Protein AF-A0A3E2GZG4-F1 (afdb_monomer_lite)

Radius of gyration: 23.5 Å; chains: 1; bounding box: 48×60×66 Å

Secondary structure (DSSP, 8-state):
-PPPPSSHHHHHHHHHHHT-TT--TT-TT--PPPGGG--HHHHHHTTEEEEEPPS-------S-----------------PPPS------------------PPPP---PPP-----PPPP------SEEEEETTTTEEEEEEEEESS-GGGSHHHHHHHHHHHHHHHHHT--------TTSSEEEEEETTEEEEEEEE--HHHHHHHHHS--TT----EEEEEEEEEETT-HHHHHHHHHHHHHHHHHHHHHHHHHHT-

Organism: Scytalidium lignicola (NCBI:txid5539)

Structure (mmCIF, N/CA/C/O backbone):
data_AF-A0A3E2GZG4-F1
#
_entry.id   AF-A0A3E2GZG4-F1
#
loop_
_atom_site.group_PDB
_atom_site.id
_atom_site.type_symbol
_atom_site.label_atom_id
_atom_site.label_alt_id
_atom_site.label_comp_id
_atom_site.label_asym_id
_atom_site.label_entity_id
_atom_site.label_seq_id
_atom_site.pdbx_PDB_ins_code
_atom_site.Cartn_x
_atom_site.Cartn_y
_atom_site.Cartn_z
_atom_site.occupancy
_atom_site.B_iso_or_equiv
_atom_site.auth_seq_id
_atom_site.auth_comp_id
_atom_site.auth_asym_id
_atom_site.auth_atom_id
_atom_site.pdbx_PDB_model_num
ATOM 1 N N . MET A 1 1 ? 8.374 -6.001 18.952 1.00 54.62 1 MET A N 1
ATOM 2 C CA . MET A 1 1 ? 7.921 -5.441 17.661 1.00 54.62 1 MET A CA 1
ATOM 3 C C . MET A 1 1 ? 6.460 -5.795 17.490 1.00 54.62 1 MET A C 1
ATOM 5 O O . MET A 1 1 ? 6.102 -6.922 17.815 1.00 54.62 1 MET A O 1
ATOM 9 N N . ASN A 1 2 ? 5.633 -4.853 17.039 1.00 74.25 2 ASN A N 1
ATOM 10 C CA . ASN A 1 2 ? 4.243 -5.143 16.701 1.00 74.25 2 ASN A CA 1
ATOM 11 C C . ASN A 1 2 ? 4.221 -5.749 15.299 1.00 74.25 2 ASN A C 1
ATOM 13 O O . ASN A 1 2 ? 4.737 -5.143 14.364 1.00 74.25 2 ASN A O 1
ATOM 17 N N . ILE A 1 3 ? 3.697 -6.964 15.184 1.00 85.38 3 ILE A N 1
ATOM 18 C CA . ILE A 1 3 ? 3.494 -7.625 13.896 1.00 85.38 3 ILE A CA 1
ATOM 19 C C . ILE A 1 3 ? 2.261 -6.979 13.260 1.00 85.38 3 ILE A C 1
ATOM 21 O O . ILE A 1 3 ? 1.246 -6.809 13.943 1.00 85.38 3 ILE A O 1
ATOM 25 N N . LEU A 1 4 ? 2.358 -6.582 11.991 1.00 90.75 4 LEU A N 1
ATOM 26 C CA . LEU A 1 4 ? 1.219 -6.002 11.281 1.00 90.75 4 LEU A CA 1
ATOM 27 C C . LEU A 1 4 ? 0.157 -7.082 11.014 1.00 90.75 4 LEU A C 1
ATOM 29 O O . LEU A 1 4 ? 0.526 -8.221 10.723 1.00 90.75 4 LEU A O 1
ATOM 33 N N . PRO A 1 5 ? -1.144 -6.758 11.105 1.00 92.31 5 PRO A N 1
ATOM 34 C CA . PRO A 1 5 ? -2.208 -7.719 10.856 1.00 92.31 5 PRO A CA 1
ATOM 35 C C . PRO A 1 5 ? -2.182 -8.266 9.426 1.00 92.31 5 PRO A C 1
ATOM 37 O O . PRO A 1 5 ? -2.216 -7.509 8.453 1.00 92.31 5 PRO A O 1
ATOM 40 N N . GLU A 1 6 ? -2.176 -9.592 9.297 1.00 91.31 6 GLU A N 1
ATOM 41 C CA . GLU A 1 6 ? -2.373 -10.270 8.009 1.00 91.31 6 GLU A CA 1
ATOM 42 C C . GLU A 1 6 ? -3.847 -10.679 7.836 1.00 91.31 6 GLU A C 1
ATOM 44 O O . GLU A 1 6 ? -4.342 -10.775 6.714 1.00 91.31 6 GLU A O 1
ATOM 49 N N . THR A 1 7 ? -4.580 -10.857 8.944 1.00 91.56 7 THR A N 1
ATOM 50 C CA . THR A 1 7 ? -6.002 -11.217 8.952 1.00 91.56 7 THR A CA 1
ATOM 51 C C . THR A 1 7 ? -6.862 -10.240 9.757 1.00 91.56 7 THR A C 1
ATOM 53 O O . THR A 1 7 ? -6.396 -9.531 10.654 1.00 91.56 7 THR A O 1
ATOM 56 N N . LYS A 1 8 ? -8.177 -10.261 9.499 1.00 91.38 8 LYS A N 1
ATOM 57 C CA . LYS A 1 8 ? -9.175 -9.536 10.303 1.00 91.38 8 LYS A CA 1
ATOM 58 C C . LYS A 1 8 ? -9.087 -9.883 11.794 1.00 91.38 8 LYS A C 1
ATOM 60 O O . LYS A 1 8 ? -9.289 -9.009 12.632 1.00 91.38 8 LYS A O 1
ATOM 65 N N . GLN A 1 9 ? -8.784 -11.135 12.130 1.00 92.56 9 GLN A N 1
ATOM 66 C CA . GLN A 1 9 ? -8.721 -11.591 13.517 1.00 92.56 9 GLN A CA 1
ATOM 67 C C . GLN A 1 9 ? -7.457 -11.096 14.229 1.00 92.56 9 GLN A C 1
ATOM 69 O O . GLN A 1 9 ? -7.525 -10.718 15.403 1.00 92.56 9 GLN A O 1
ATOM 74 N N . ASP A 1 10 ? -6.337 -10.996 13.510 1.00 93.50 10 ASP A N 1
ATOM 75 C CA . ASP A 1 10 ? -5.124 -10.347 14.017 1.00 93.50 10 ASP A CA 1
ATOM 76 C C . ASP A 1 10 ? -5.390 -8.868 14.301 1.00 93.50 10 ASP A C 1
ATOM 78 O O . ASP A 1 10 ? -5.046 -8.363 15.370 1.00 93.50 10 ASP A O 1
ATOM 82 N N . TRP A 1 11 ? -6.068 -8.186 13.371 1.00 94.12 11 TRP A N 1
ATOM 83 C CA . TRP A 1 11 ? -6.413 -6.774 13.510 1.00 94.12 11 TRP A CA 1
ATOM 84 C C . TRP A 1 11 ? -7.349 -6.535 14.699 1.00 94.12 11 TRP A C 1
ATOM 86 O O . TRP A 1 11 ? -7.071 -5.673 15.531 1.00 94.12 11 TRP A O 1
ATOM 96 N N . GLN A 1 12 ? -8.414 -7.333 14.836 1.00 92.44 12 GLN A N 1
ATOM 97 C CA . GLN A 1 12 ? -9.340 -7.244 15.972 1.00 92.44 12 GLN A CA 1
ATOM 98 C C . GLN A 1 12 ? -8.603 -7.429 17.302 1.00 92.44 12 GLN A C 1
ATOM 100 O O . GLN A 1 12 ? -8.783 -6.644 18.234 1.00 92.44 12 GLN A O 1
ATOM 105 N N . SER A 1 13 ? -7.727 -8.434 17.371 1.00 93.44 13 SER A N 1
ATOM 106 C CA . SER A 1 13 ? -6.918 -8.709 18.560 1.00 93.44 13 SER A CA 1
ATOM 107 C C . SER A 1 13 ? -5.984 -7.538 18.891 1.00 93.44 13 SER A C 1
ATOM 109 O O . SER A 1 13 ? -5.855 -7.151 20.055 1.00 93.44 13 SER A O 1
ATOM 111 N N . ALA A 1 14 ? -5.366 -6.936 17.872 1.00 93.69 14 ALA A N 1
ATOM 112 C CA . ALA A 1 14 ? -4.488 -5.781 18.021 1.00 93.69 14 ALA A CA 1
ATOM 113 C C . ALA A 1 14 ? -5.243 -4.529 18.501 1.00 93.69 14 ALA A C 1
ATOM 115 O O . ALA A 1 14 ? -4.775 -3.856 19.418 1.00 93.69 14 ALA A O 1
ATOM 116 N N . VAL A 1 15 ? -6.429 -4.255 17.952 1.00 92.44 15 VAL A N 1
ATOM 117 C CA . VAL A 1 15 ? -7.286 -3.118 18.333 1.00 92.44 15 VAL A CA 1
ATOM 118 C C . VAL A 1 15 ? -7.786 -3.233 19.771 1.00 92.44 15 VAL A C 1
ATOM 120 O O . VAL A 1 15 ? -7.732 -2.255 20.520 1.00 92.44 15 VAL A O 1
ATOM 123 N N . VAL A 1 16 ? -8.225 -4.426 20.188 1.00 93.19 16 VAL A N 1
ATOM 124 C CA . VAL A 1 16 ? -8.638 -4.686 21.578 1.00 93.19 16 VAL A CA 1
ATOM 125 C C . VAL A 1 16 ? -7.460 -4.491 22.528 1.00 93.19 16 VAL A C 1
ATOM 127 O O . VAL A 1 16 ? -7.588 -3.805 23.541 1.00 93.19 16 VAL A O 1
ATOM 130 N N . LYS A 1 17 ? -6.287 -5.032 22.181 1.00 94.50 17 LYS A N 1
ATOM 131 C CA . LYS A 1 17 ? -5.066 -4.874 22.980 1.00 94.50 17 LYS A CA 1
ATOM 132 C C . LYS A 1 17 ? -4.634 -3.409 23.100 1.00 94.50 17 LYS A C 1
ATOM 134 O O . LYS A 1 17 ? -4.212 -2.995 24.178 1.00 94.50 17 LYS A O 1
ATOM 139 N N . ALA A 1 18 ? -4.760 -2.640 22.021 1.00 92.38 18 ALA A N 1
ATOM 140 C CA . ALA A 1 18 ? -4.467 -1.209 21.982 1.00 92.38 18 ALA A CA 1
ATOM 141 C C . ALA A 1 18 ? -5.555 -0.342 22.644 1.00 92.38 18 ALA A C 1
ATOM 143 O O . ALA A 1 18 ? -5.327 0.842 22.867 1.00 92.38 18 ALA A O 1
ATOM 144 N N . LYS A 1 19 ? -6.714 -0.919 22.998 1.00 93.19 19 LYS A N 1
ATOM 145 C CA . LYS A 1 19 ? -7.869 -0.229 23.600 1.00 93.19 19 LYS A CA 1
ATOM 146 C C . LYS A 1 19 ? -8.451 0.890 22.724 1.00 93.19 19 LYS A C 1
ATOM 148 O O . LYS A 1 19 ? -9.009 1.851 23.242 1.00 93.19 19 LYS A O 1
ATOM 153 N N . ILE A 1 20 ? -8.378 0.735 21.401 1.00 90.94 20 ILE A N 1
ATOM 154 C CA . ILE A 1 20 ? -8.847 1.731 20.417 1.00 90.94 20 ILE A CA 1
ATOM 155 C C . ILE A 1 20 ? -10.107 1.292 19.660 1.00 90.94 20 ILE A C 1
ATOM 157 O O . ILE A 1 20 ? -10.441 1.858 18.629 1.00 90.94 20 ILE A O 1
ATOM 161 N N . SER A 1 21 ? -10.832 0.280 20.146 1.00 88.31 21 SER A N 1
ATOM 162 C CA . SER A 1 21 ? -12.018 -0.273 19.466 1.00 88.31 21 SER A CA 1
ATOM 163 C C . SER A 1 21 ? -13.170 0.717 19.274 1.00 88.31 21 SER A C 1
ATOM 165 O O . SER A 1 21 ? -14.064 0.459 18.479 1.00 88.31 21 SER A O 1
ATOM 167 N N . HIS A 1 22 ? -13.166 1.811 20.033 1.00 86.00 22 HIS A N 1
ATOM 168 C CA . HIS A 1 22 ? -14.152 2.887 19.969 1.00 86.00 22 HIS A CA 1
ATOM 169 C C . HIS A 1 22 ? -13.726 4.033 19.037 1.00 86.00 22 HIS A C 1
ATOM 171 O O . HIS A 1 22 ? -14.501 4.961 18.837 1.00 86.00 22 HIS A O 1
ATOM 177 N N . LEU A 1 23 ? -12.505 3.982 18.492 1.00 88.81 23 LEU A N 1
ATOM 178 C CA . LEU A 1 23 ? -11.918 5.031 17.662 1.00 88.81 23 LEU A CA 1
ATOM 179 C C . LEU A 1 23 ? -12.015 4.670 16.174 1.00 88.81 23 LEU A C 1
ATOM 181 O O . LEU A 1 23 ? -12.069 3.499 15.788 1.00 88.81 23 LEU A O 1
ATOM 185 N N . ASN A 1 24 ? -11.995 5.697 15.331 1.00 87.94 24 ASN A N 1
ATOM 186 C CA . ASN A 1 24 ? -11.917 5.602 13.875 1.00 87.94 24 ASN A CA 1
ATOM 187 C C . ASN A 1 24 ? -10.928 6.637 13.316 1.00 87.94 24 ASN A C 1
ATOM 189 O O . ASN A 1 24 ? -10.344 7.425 14.061 1.00 87.94 24 ASN A O 1
ATOM 193 N N . ILE A 1 25 ? -10.753 6.636 11.995 1.00 85.62 25 ILE A N 1
ATOM 194 C CA . ILE A 1 25 ? -9.802 7.516 11.305 1.00 85.62 25 ILE A CA 1
ATOM 195 C C . ILE A 1 25 ? -10.109 9.022 11.458 1.00 85.62 25 ILE A C 1
ATOM 197 O O . ILE A 1 25 ? -9.193 9.830 11.370 1.00 85.62 25 ILE A O 1
ATOM 201 N N . HIS A 1 26 ? -11.353 9.412 11.763 1.00 83.81 26 HIS A N 1
ATOM 202 C CA . HIS A 1 26 ? -11.753 10.816 11.962 1.00 83.81 26 HIS A CA 1
ATOM 203 C C . HIS A 1 26 ? -11.931 11.206 13.425 1.00 83.81 26 HIS A C 1
ATOM 205 O O . HIS A 1 26 ? -12.471 12.273 13.718 1.00 83.81 26 HIS A O 1
ATOM 211 N N . THR A 1 27 ? -11.545 10.350 14.369 1.00 81.50 27 THR A N 1
ATOM 212 C CA . THR A 1 27 ? -11.708 10.701 15.776 1.00 81.50 27 THR A CA 1
ATOM 213 C C . THR A 1 27 ? -10.829 11.910 16.084 1.00 81.50 27 THR A C 1
ATOM 215 O O . THR A 1 27 ? -9.610 11.819 16.012 1.00 81.50 27 THR A O 1
ATOM 218 N N . TYR A 1 28 ? -11.458 13.044 16.399 1.00 57.94 28 TYR A N 1
ATOM 219 C CA . TYR A 1 28 ? -10.832 14.371 16.422 1.00 57.94 28 TYR A CA 1
ATOM 220 C C . TYR A 1 28 ? -9.609 14.483 17.356 1.00 57.94 28 TYR A C 1
ATOM 222 O O . TYR A 1 28 ? -8.671 15.231 17.093 1.00 57.94 28 TYR A O 1
ATOM 230 N N . GLU A 1 29 ? -9.571 13.682 18.420 1.00 61.38 29 GLU A N 1
ATOM 231 C CA . GLU A 1 29 ? -8.439 13.615 19.353 1.00 61.38 29 GLU A CA 1
ATOM 232 C C . GLU A 1 29 ? -7.177 12.974 18.736 1.00 61.38 29 GLU A C 1
ATOM 234 O O . GLU A 1 29 ? -6.062 13.168 19.224 1.00 61.38 29 GLU A O 1
ATOM 239 N N . LEU A 1 30 ? -7.326 12.227 17.639 1.00 64.19 30 LEU A N 1
ATOM 240 C CA . LEU A 1 30 ? -6.248 11.560 16.918 1.00 64.19 30 LEU A CA 1
ATOM 241 C C . LEU A 1 30 ? -5.798 12.417 15.734 1.00 64.19 30 LEU A C 1
ATOM 243 O O . LEU A 1 30 ? -6.176 12.186 14.588 1.00 64.19 30 LEU A O 1
ATOM 247 N N . LYS A 1 31 ? -4.899 13.371 15.985 1.00 72.94 31 LYS A N 1
ATOM 248 C CA . LYS A 1 31 ? -4.138 13.987 14.892 1.00 72.94 31 LYS A CA 1
ATOM 249 C C . LYS A 1 31 ? -3.237 12.921 14.266 1.00 72.94 31 LYS A C 1
ATOM 251 O O . LYS A 1 31 ? -2.246 12.512 14.878 1.00 72.94 31 LYS A O 1
ATOM 256 N N . LEU A 1 32 ? -3.589 12.445 13.072 1.00 78.75 32 LEU A N 1
ATOM 257 C CA . LEU A 1 32 ? -2.779 11.462 12.358 1.00 78.75 32 LEU A CA 1
ATOM 258 C C . LEU A 1 32 ? -1.392 12.038 12.078 1.00 78.75 32 LEU A C 1
ATOM 260 O O . LEU A 1 32 ? -1.233 13.160 11.591 1.00 78.75 32 LEU A O 1
ATOM 264 N N . ASN A 1 33 ? -0.366 11.270 12.440 1.00 83.00 33 ASN A N 1
ATOM 265 C CA . ASN A 1 33 ? 1.003 11.651 12.142 1.00 83.00 33 ASN A CA 1
ATOM 266 C C . ASN A 1 33 ? 1.276 11.475 10.646 1.00 83.00 33 ASN A C 1
ATOM 268 O O . ASN A 1 33 ? 0.646 10.664 9.970 1.00 83.00 33 ASN A O 1
ATOM 272 N N . SER A 1 34 ? 2.293 12.176 10.143 1.00 84.12 34 SER A N 1
ATOM 273 C CA . SER A 1 34 ? 2.838 11.900 8.811 1.00 84.12 34 SER A CA 1
ATOM 274 C C . SER A 1 34 ? 3.175 10.415 8.662 1.00 84.12 34 SER A C 1
ATOM 276 O O . SER A 1 34 ? 3.654 9.815 9.624 1.00 84.12 34 SER A O 1
ATOM 278 N N . ALA A 1 35 ? 3.054 9.858 7.455 1.00 83.62 35 ALA A N 1
ATOM 279 C CA . ALA A 1 35 ? 3.291 8.436 7.181 1.00 83.62 35 ALA A CA 1
ATOM 280 C C . ALA A 1 35 ? 4.599 7.879 7.791 1.00 83.62 35 ALA A C 1
ATOM 282 O O . ALA A 1 35 ? 4.609 6.789 8.353 1.00 83.62 35 ALA A O 1
ATOM 283 N N . SER A 1 36 ? 5.698 8.645 7.764 1.00 84.81 36 SER A N 1
ATOM 284 C CA . SER A 1 36 ? 7.003 8.247 8.330 1.00 84.81 36 SER A CA 1
ATOM 285 C C . SER A 1 36 ? 7.079 8.240 9.866 1.00 84.81 36 SER A C 1
ATOM 287 O O . SER A 1 36 ? 8.066 7.779 10.436 1.00 84.81 36 SER A O 1
ATOM 289 N N . LYS A 1 37 ? 6.057 8.769 10.545 1.00 88.12 37 LYS A N 1
ATOM 290 C CA . LYS A 1 37 ? 5.931 8.888 12.008 1.00 88.12 37 LYS A CA 1
ATOM 291 C C . LYS A 1 37 ? 4.650 8.232 12.537 1.00 88.12 37 LYS A C 1
ATOM 293 O O . LYS A 1 37 ? 4.269 8.471 13.683 1.00 88.12 37 LYS A O 1
ATOM 298 N N . LEU A 1 38 ? 3.969 7.450 11.703 1.00 89.19 38 LEU A N 1
ATOM 299 C CA . LEU A 1 38 ? 2.716 6.796 12.053 1.00 89.19 38 LEU A CA 1
ATOM 300 C C . LEU A 1 38 ? 2.928 5.839 13.234 1.00 89.19 38 LEU A C 1
ATOM 302 O O . LEU A 1 38 ? 3.835 5.004 13.206 1.00 89.19 38 LEU A O 1
ATOM 306 N N . THR A 1 39 ? 2.102 5.951 14.276 1.00 92.81 39 THR A N 1
ATOM 307 C CA . THR A 1 39 ? 2.130 4.979 15.379 1.00 92.81 39 THR A CA 1
ATOM 308 C C . THR A 1 39 ? 1.398 3.698 14.992 1.00 92.81 39 THR A C 1
ATOM 310 O O . THR A 1 39 ? 0.646 3.661 14.018 1.00 92.81 39 THR A O 1
ATOM 313 N N . PHE A 1 40 ? 1.602 2.619 15.750 1.00 93.50 40 PHE A N 1
ATOM 314 C CA . PHE A 1 40 ? 0.909 1.360 15.475 1.00 93.50 40 PHE A CA 1
ATOM 315 C C . PHE A 1 40 ? -0.606 1.489 15.683 1.00 93.50 40 PHE A C 1
ATOM 317 O O . PHE A 1 40 ? -1.383 0.953 14.904 1.00 93.50 40 PHE A O 1
ATOM 324 N N . GLU A 1 41 ? -1.031 2.254 16.684 1.00 92.75 41 GLU A N 1
ATOM 325 C CA . GLU A 1 41 ? -2.434 2.559 16.954 1.00 92.75 41 GLU A CA 1
ATOM 326 C C . GLU A 1 41 ? -3.059 3.327 15.787 1.00 92.75 41 GLU A C 1
ATOM 328 O O . GLU A 1 41 ? -4.111 2.932 15.297 1.00 92.75 41 GLU A O 1
ATOM 333 N N . GLN A 1 42 ? -2.377 4.361 15.279 1.00 91.88 42 GLN A N 1
ATOM 334 C CA . GLN A 1 42 ? -2.825 5.107 14.100 1.00 91.88 42 GLN A CA 1
ATOM 335 C C . GLN A 1 42 ? -2.883 4.213 12.856 1.00 91.88 42 GLN A C 1
ATOM 337 O O . GLN A 1 42 ? -3.845 4.270 12.099 1.00 91.88 42 GLN A O 1
ATOM 342 N N . TYR A 1 43 ? -1.901 3.327 12.677 1.00 93.44 43 TYR A N 1
ATOM 343 C CA . TYR A 1 43 ? -1.914 2.339 11.600 1.00 93.44 43 TYR A CA 1
ATOM 344 C C . TYR A 1 43 ? -3.120 1.394 11.673 1.00 93.44 43 TYR A C 1
ATOM 346 O O . TYR A 1 43 ? -3.735 1.108 10.649 1.00 93.44 43 TYR A O 1
ATOM 354 N N . LEU A 1 44 ? -3.504 0.928 12.865 1.00 93.38 44 LEU A N 1
ATOM 355 C CA . LEU A 1 44 ? -4.682 0.071 13.016 1.00 93.38 44 LEU A CA 1
ATOM 356 C C . LEU A 1 44 ? -5.969 0.785 12.575 1.00 93.38 44 LEU A C 1
ATOM 358 O O . LEU A 1 44 ? -6.855 0.135 12.017 1.00 93.38 44 LEU A O 1
ATOM 362 N N . LEU A 1 45 ? -6.059 2.106 12.746 1.00 92.56 45 LEU A N 1
ATOM 363 C CA . LEU A 1 45 ? -7.191 2.900 12.257 1.00 92.56 45 LEU A CA 1
ATOM 364 C C . LEU A 1 45 ? -7.228 2.999 10.728 1.00 92.56 45 LEU A C 1
ATOM 366 O O . LEU A 1 45 ? -8.299 3.203 10.171 1.00 92.56 45 LEU A O 1
ATOM 370 N N . LEU A 1 46 ? -6.122 2.757 10.024 1.00 92.44 46 LEU A N 1
ATOM 371 C CA . LEU A 1 46 ? -6.134 2.660 8.560 1.00 92.44 46 LEU A CA 1
ATOM 372 C C . LEU A 1 46 ? -6.826 1.382 8.055 1.00 92.44 46 LEU A C 1
ATOM 374 O O . LEU A 1 46 ? -7.105 1.275 6.863 1.00 92.44 46 LEU A O 1
ATOM 378 N N . ARG A 1 47 ? -7.103 0.406 8.938 1.00 93.06 47 ARG A N 1
ATOM 379 C CA . ARG A 1 47 ? -7.726 -0.893 8.610 1.00 93.06 47 ARG A CA 1
ATOM 380 C C . ARG A 1 47 ? -7.062 -1.566 7.406 1.00 93.06 47 ARG A C 1
ATOM 382 O O . ARG A 1 47 ? -7.716 -1.985 6.452 1.00 93.06 47 ARG A O 1
ATOM 389 N N . ASN A 1 48 ? -5.738 -1.659 7.459 1.00 91.69 48 ASN A N 1
ATOM 390 C CA . ASN A 1 48 ? -4.951 -2.342 6.446 1.00 91.69 48 ASN A CA 1
ATOM 391 C C . ASN A 1 48 ? -4.639 -3.787 6.865 1.00 91.69 48 ASN A C 1
ATOM 393 O O . ASN A 1 48 ? -4.241 -4.033 8.003 1.00 91.69 48 ASN A O 1
ATOM 397 N N . LEU A 1 49 ? -4.791 -4.720 5.926 1.00 92.06 49 LEU A N 1
ATOM 398 C CA . LEU A 1 49 ? -4.262 -6.078 6.003 1.00 92.06 49 LEU A CA 1
ATOM 399 C C . LEU A 1 49 ? -3.095 -6.197 5.028 1.00 92.06 49 LEU A C 1
ATOM 401 O O . LEU A 1 49 ? -3.171 -5.692 3.905 1.00 92.06 49 LEU A O 1
ATOM 405 N N . ARG A 1 50 ? -2.010 -6.860 5.428 1.00 85.75 50 ARG A N 1
ATOM 406 C CA . ARG A 1 50 ? -0.844 -7.007 4.550 1.00 85.75 50 ARG A CA 1
ATOM 407 C C . ARG A 1 50 ? -0.521 -8.461 4.281 1.00 85.75 50 ARG A C 1
ATOM 409 O O . ARG A 1 50 ? 0.030 -9.153 5.131 1.00 85.75 50 ARG A O 1
ATOM 416 N N . LEU A 1 51 ? -0.814 -8.905 3.064 1.00 78.19 51 LEU A N 1
ATOM 417 C CA . LEU A 1 51 ? -0.497 -10.254 2.626 1.00 78.19 51 LEU A CA 1
ATOM 418 C C . LEU A 1 51 ? 0.898 -10.270 2.008 1.00 78.19 51 LEU A C 1
ATOM 420 O O . LEU A 1 51 ? 1.201 -9.542 1.058 1.00 78.19 51 LEU A O 1
ATOM 424 N N . LYS A 1 52 ? 1.763 -11.133 2.543 1.00 64.81 52 LYS A N 1
ATOM 425 C CA . LYS A 1 52 ? 3.018 -11.463 1.872 1.00 64.81 52 LYS A CA 1
ATOM 426 C C . LYS A 1 52 ? 2.681 -12.291 0.643 1.00 64.81 52 LYS A C 1
ATOM 428 O O . LYS A 1 52 ? 2.194 -13.417 0.772 1.00 64.81 52 LYS A O 1
ATOM 433 N N . GLY A 1 53 ? 2.999 -11.777 -0.540 1.00 54.66 53 GLY A N 1
ATOM 434 C CA . GLY A 1 53 ? 3.061 -12.616 -1.719 1.00 54.66 53 GLY A CA 1
ATOM 435 C C . GLY A 1 53 ? 4.044 -13.754 -1.450 1.00 54.66 53 GLY A C 1
ATOM 436 O O . GLY A 1 53 ? 5.237 -13.534 -1.227 1.00 54.66 53 GLY A O 1
ATOM 437 N N . ARG A 1 54 ? 3.568 -15.006 -1.517 1.00 46.81 54 ARG A N 1
ATOM 438 C CA . ARG A 1 54 ? 4.448 -16.091 -1.986 1.00 46.81 54 ARG A CA 1
ATOM 439 C C . ARG A 1 54 ? 5.014 -15.613 -3.324 1.00 46.81 54 ARG A C 1
ATOM 441 O O . ARG A 1 54 ? 4.329 -14.846 -3.984 1.00 46.81 54 ARG A O 1
ATOM 448 N N . ARG A 1 55 ? 6.223 -16.020 -3.730 1.00 41.50 55 ARG A N 1
ATOM 449 C CA . ARG A 1 55 ? 6.749 -15.756 -5.087 1.00 41.50 55 ARG A CA 1
ATOM 450 C C . ARG A 1 55 ? 5.733 -16.241 -6.135 1.00 41.50 55 ARG A C 1
ATOM 452 O O . ARG A 1 55 ? 5.831 -17.362 -6.618 1.00 41.50 55 ARG A O 1
ATOM 459 N N . SER A 1 56 ? 4.727 -15.439 -6.432 1.00 37.72 56 SER A N 1
ATOM 460 C CA . SER A 1 56 ? 3.707 -15.687 -7.418 1.00 37.72 56 SER A CA 1
ATOM 461 C C . SER A 1 56 ? 4.066 -14.762 -8.554 1.00 37.72 56 SER A C 1
ATOM 463 O O . SER A 1 56 ? 4.208 -13.547 -8.415 1.00 37.72 56 SER A O 1
ATOM 465 N N . THR A 1 57 ? 4.338 -15.389 -9.684 1.00 35.47 57 THR A N 1
ATOM 466 C CA . THR A 1 57 ? 4.396 -14.721 -10.968 1.00 35.47 57 THR A CA 1
ATOM 467 C C . THR A 1 57 ? 3.067 -13.999 -11.147 1.00 35.47 57 THR A C 1
ATOM 469 O O . THR A 1 57 ? 2.032 -14.643 -11.315 1.00 35.47 57 THR A O 1
ATOM 472 N N . PHE A 1 58 ? 3.087 -12.673 -11.046 1.00 36.62 58 PHE A N 1
ATOM 473 C CA . PHE A 1 58 ? 1.990 -11.842 -11.513 1.00 36.62 58 PHE A CA 1
ATOM 474 C C . PHE A 1 58 ? 1.787 -12.183 -12.994 1.00 36.62 58 PHE A C 1
ATOM 476 O O . PHE A 1 58 ? 2.704 -11.990 -13.792 1.00 36.62 58 PHE A O 1
ATOM 483 N N . ASN A 1 59 ? 0.649 -12.790 -13.337 1.00 35.91 59 ASN A N 1
ATOM 484 C CA . ASN A 1 59 ? 0.301 -13.114 -14.716 1.00 35.91 59 ASN A CA 1
ATOM 485 C C . ASN A 1 59 ? -0.772 -12.118 -15.181 1.00 35.91 59 ASN A C 1
ATOM 487 O O . ASN A 1 59 ? -1.947 -12.327 -14.886 1.00 35.91 59 ASN A O 1
ATOM 491 N N . PRO A 1 60 ? -0.392 -11.018 -15.855 1.00 39.56 60 PRO A N 1
ATOM 492 C CA . PRO A 1 60 ? -1.340 -9.994 -16.294 1.00 39.56 60 PRO A CA 1
ATOM 493 C C . PRO A 1 60 ? -2.235 -10.441 -17.464 1.00 39.56 60 PRO A C 1
ATOM 495 O O . PRO A 1 60 ? -3.128 -9.693 -17.858 1.00 39.56 60 PRO A O 1
ATOM 498 N N . VAL A 1 61 ? -2.018 -11.638 -18.026 1.00 36.94 61 VAL A N 1
ATOM 499 C CA . VAL A 1 61 ? -2.659 -12.124 -19.263 1.00 36.94 61 VAL A CA 1
ATOM 500 C C . VAL A 1 61 ? -3.977 -12.861 -18.985 1.00 36.94 61 VAL A C 1
ATOM 502 O O . VAL A 1 61 ? -4.208 -13.978 -19.435 1.00 36.94 61 VAL A O 1
ATOM 505 N N . GLN A 1 62 ? -4.877 -12.233 -18.238 1.00 34.59 62 GLN A N 1
ATOM 506 C CA . GLN A 1 62 ? -6.300 -12.575 -18.302 1.00 34.59 62 GLN A CA 1
ATOM 507 C C . GLN A 1 62 ? -7.090 -11.317 -18.632 1.00 34.59 62 GLN A C 1
ATOM 509 O O . GLN A 1 62 ? -7.836 -10.819 -17.800 1.00 34.59 62 GLN A O 1
ATOM 514 N N . GLN A 1 63 ? -6.863 -10.775 -19.831 1.00 37.09 63 GLN A N 1
ATOM 515 C CA . GLN A 1 63 ? -7.849 -10.003 -20.588 1.00 37.09 63 GLN A CA 1
ATOM 516 C C . GLN A 1 63 ? -7.299 -9.716 -21.990 1.00 37.09 63 GLN A C 1
ATOM 518 O O . GLN A 1 63 ? -6.355 -8.946 -22.138 1.00 37.09 63 GLN A O 1
ATOM 523 N N . ASN A 1 64 ? -7.924 -10.407 -22.947 1.00 30.70 64 ASN A N 1
ATOM 524 C CA . ASN A 1 64 ? -8.029 -10.193 -24.390 1.00 30.70 64 ASN A CA 1
ATOM 525 C C . ASN A 1 64 ? -6.734 -9.953 -25.181 1.00 30.70 64 ASN A C 1
ATOM 527 O O . ASN A 1 64 ? -6.131 -8.884 -25.151 1.00 30.70 64 ASN A O 1
ATOM 531 N N . GLU A 1 65 ? -6.364 -10.994 -25.929 1.00 34.28 65 GLU A N 1
ATOM 532 C CA . GLU A 1 65 ? -5.577 -10.898 -27.155 1.00 34.28 65 GLU A CA 1
ATOM 533 C C . GLU A 1 65 ? -6.381 -10.066 -28.154 1.00 34.28 65 GLU A C 1
ATOM 535 O O . GLU A 1 65 ? -7.492 -10.461 -28.484 1.00 34.28 65 GLU A O 1
ATOM 540 N N . ASP A 1 66 ? -5.871 -8.885 -28.496 1.00 33.59 66 ASP A N 1
ATOM 541 C CA . ASP A 1 66 ? -6.001 -8.181 -29.778 1.00 33.59 66 ASP A CA 1
ATOM 542 C C . ASP A 1 66 ? -5.528 -6.738 -29.536 1.00 33.59 66 ASP A C 1
ATOM 544 O O . ASP A 1 66 ? -6.206 -5.959 -28.872 1.00 33.59 66 ASP A O 1
ATOM 548 N N . ASP A 1 67 ? -4.302 -6.414 -29.948 1.00 33.56 67 ASP A N 1
ATOM 549 C CA . ASP A 1 67 ? -4.032 -5.386 -30.966 1.00 33.56 67 ASP A CA 1
ATOM 550 C C . ASP A 1 67 ? -2.553 -4.953 -30.958 1.00 33.56 67 ASP A C 1
ATOM 552 O O . ASP A 1 67 ? -1.856 -4.919 -29.940 1.00 33.56 67 ASP A O 1
ATOM 556 N N . ASP A 1 68 ? -2.088 -4.680 -32.166 1.00 34.72 68 ASP A N 1
ATOM 557 C CA . ASP A 1 68 ? -0.745 -4.328 -32.581 1.00 34.72 68 ASP A CA 1
ATOM 558 C C . ASP A 1 68 ? -0.394 -2.878 -32.198 1.00 34.72 68 ASP A C 1
ATOM 560 O O . ASP A 1 68 ? -1.211 -1.964 -32.293 1.00 34.72 68 ASP A O 1
ATOM 564 N N . SER A 1 69 ? 0.870 -2.675 -31.823 1.00 30.17 69 SER A N 1
ATOM 565 C CA . SER A 1 69 ? 1.730 -1.554 -32.229 1.00 30.17 69 SER A CA 1
ATOM 566 C C . SER A 1 69 ? 2.576 -0.933 -31.114 1.00 30.17 69 SER A C 1
ATOM 568 O O . SER A 1 69 ? 2.213 -0.744 -29.955 1.00 30.17 69 SER A O 1
ATOM 570 N N . SER A 1 70 ? 3.805 -0.653 -31.527 1.00 30.72 70 SER A N 1
ATOM 571 C CA . SER A 1 70 ? 4.934 -0.108 -30.792 1.00 30.72 70 SER A CA 1
ATOM 57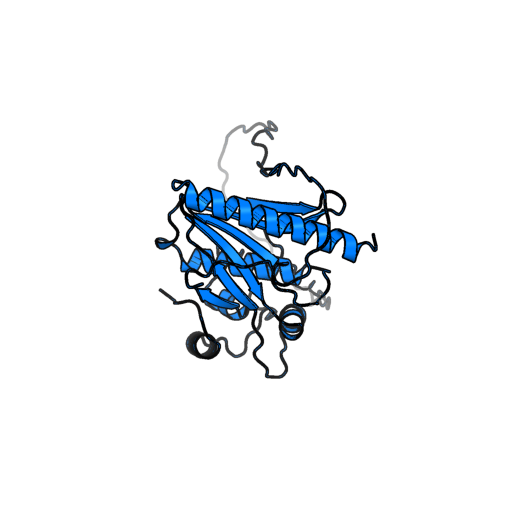2 C C . SER A 1 70 ? 4.626 1.162 -29.993 1.00 30.72 70 SER A C 1
ATOM 574 O O . SER A 1 70 ? 4.372 2.215 -30.577 1.00 30.72 70 SER A O 1
ATOM 576 N N . VAL A 1 71 ? 4.832 1.115 -28.674 1.00 27.84 71 VAL A N 1
ATOM 577 C CA . VAL A 1 71 ? 4.958 2.322 -27.846 1.00 27.84 71 VAL A CA 1
ATOM 578 C C . VAL A 1 71 ? 6.282 2.276 -27.085 1.00 27.84 71 VAL A C 1
ATOM 580 O O . VAL A 1 71 ? 6.468 1.507 -26.143 1.00 27.84 71 VAL A O 1
ATOM 583 N N . ILE A 1 72 ? 7.228 3.115 -27.508 1.00 24.16 72 ILE A N 1
ATOM 584 C CA . ILE A 1 72 ? 8.433 3.417 -26.733 1.00 24.16 72 ILE A CA 1
ATOM 585 C C . ILE A 1 72 ? 8.025 4.416 -25.647 1.00 24.16 72 ILE A C 1
ATOM 587 O O . ILE A 1 72 ? 7.791 5.587 -25.938 1.00 24.16 72 ILE A O 1
ATOM 591 N N . VAL A 1 73 ? 7.950 3.965 -24.393 1.00 27.41 73 VAL A N 1
ATOM 592 C CA . VAL A 1 73 ? 7.735 4.844 -23.234 1.00 27.41 73 VAL A CA 1
ATOM 593 C C . VAL A 1 73 ? 9.045 4.957 -22.457 1.00 27.41 73 VAL A C 1
ATOM 595 O O . VAL A 1 73 ? 9.475 4.007 -21.809 1.00 27.41 73 VAL A O 1
ATOM 598 N N . SER A 1 74 ? 9.683 6.126 -22.514 1.00 20.97 74 SER A N 1
ATOM 599 C CA . SER A 1 74 ? 10.784 6.486 -21.611 1.00 20.97 74 SER A CA 1
ATOM 600 C C . SER A 1 74 ? 10.206 7.126 -20.342 1.00 20.97 74 SER A C 1
ATOM 602 O O . SER A 1 74 ? 9.661 8.231 -20.432 1.00 20.97 74 SER A O 1
ATOM 604 N N . PRO A 1 75 ? 10.313 6.499 -19.156 1.00 23.66 75 PRO A N 1
ATOM 605 C CA . PRO A 1 75 ? 9.909 7.139 -17.913 1.00 23.66 75 PRO A CA 1
ATOM 606 C C . PRO A 1 75 ? 10.950 8.196 -17.523 1.00 23.66 75 PRO A C 1
ATOM 608 O O . PRO A 1 75 ? 12.081 7.882 -17.160 1.00 23.66 75 PRO A O 1
ATOM 611 N N . ILE A 1 76 ? 10.565 9.471 -17.598 1.00 22.38 76 ILE A N 1
ATOM 612 C CA . ILE A 1 76 ? 11.316 10.564 -16.971 1.00 22.38 76 ILE A CA 1
ATOM 613 C C . ILE A 1 76 ? 10.760 10.717 -15.556 1.00 22.38 76 ILE A C 1
ATOM 615 O O . ILE A 1 76 ? 9.684 11.282 -15.372 1.00 22.38 76 ILE A O 1
ATOM 619 N N . ALA A 1 77 ? 11.488 10.208 -14.564 1.00 26.41 77 ALA A N 1
ATOM 620 C CA . ALA A 1 77 ? 11.224 10.487 -13.159 1.00 26.41 77 ALA A CA 1
ATOM 621 C C . ALA A 1 77 ? 11.720 11.905 -12.834 1.00 26.41 77 ALA A C 1
ATOM 623 O O . ALA A 1 77 ? 12.917 12.185 -12.926 1.00 26.41 77 ALA A O 1
ATOM 624 N N . LYS A 1 78 ? 10.814 12.817 -12.469 1.00 23.34 78 LYS A N 1
ATOM 625 C CA . LYS A 1 78 ? 11.207 14.106 -11.889 1.00 23.34 78 LYS A CA 1
ATOM 626 C C . LYS A 1 78 ? 11.474 13.899 -10.401 1.00 23.34 78 LYS A C 1
ATOM 628 O O . LYS A 1 78 ? 10.573 13.553 -9.648 1.00 23.34 78 LYS A O 1
ATOM 633 N N . ARG A 1 79 ? 12.721 14.116 -9.990 1.00 26.69 79 ARG A N 1
ATOM 634 C CA . ARG A 1 79 ? 13.119 14.228 -8.585 1.00 26.69 79 ARG A CA 1
ATOM 635 C C . ARG A 1 79 ? 12.666 15.596 -8.085 1.00 26.69 79 ARG A C 1
ATOM 637 O O . ARG A 1 79 ? 13.108 16.603 -8.630 1.00 26.69 79 ARG A O 1
ATOM 644 N N . THR A 1 80 ? 11.833 15.662 -7.053 1.00 30.97 80 THR A N 1
ATOM 645 C CA . THR A 1 80 ? 11.652 16.911 -6.304 1.00 30.97 80 THR A CA 1
ATOM 646 C C . THR A 1 80 ? 12.895 17.125 -5.444 1.00 30.97 80 THR A C 1
ATOM 648 O O . THR A 1 80 ? 12.983 16.639 -4.318 1.00 30.97 80 THR A O 1
ATOM 651 N N . HIS A 1 81 ? 13.903 17.788 -6.012 1.00 26.91 81 HIS A N 1
ATOM 652 C CA . HIS A 1 81 ? 14.930 18.454 -5.221 1.00 26.91 81 HIS A CA 1
ATOM 653 C C . HIS A 1 81 ? 14.313 19.750 -4.695 1.00 26.91 81 HIS A C 1
ATOM 655 O O . HIS A 1 81 ? 13.774 20.535 -5.467 1.00 26.91 81 HIS A O 1
ATOM 661 N N . ILE A 1 82 ? 14.362 19.944 -3.381 1.00 32.22 82 ILE A N 1
ATOM 662 C CA . ILE A 1 82 ? 14.270 21.279 -2.794 1.00 32.22 82 ILE A CA 1
ATOM 663 C C . ILE A 1 82 ? 15.536 22.011 -3.258 1.00 32.22 82 ILE A C 1
ATOM 665 O O . ILE A 1 82 ? 16.637 21.470 -3.093 1.00 32.22 82 ILE A O 1
ATOM 669 N N . ASP A 1 83 ? 15.364 23.169 -3.894 1.00 27.31 83 ASP A N 1
ATOM 670 C CA . ASP A 1 83 ? 16.463 24.033 -4.326 1.00 27.31 83 ASP A CA 1
ATOM 671 C C . ASP A 1 83 ? 17.299 24.461 -3.102 1.00 27.31 83 ASP A C 1
ATOM 673 O O . ASP A 1 83 ? 16.721 24.916 -2.112 1.00 27.31 83 ASP A O 1
ATOM 677 N N . PRO A 1 84 ? 18.637 24.306 -3.121 1.00 31.41 84 PRO A N 1
ATOM 678 C CA . PRO A 1 84 ? 19.500 24.768 -2.037 1.00 31.41 84 PRO A CA 1
ATOM 679 C C . PRO A 1 84 ? 19.816 26.272 -2.074 1.00 31.41 84 PRO A C 1
ATOM 681 O O . PRO A 1 84 ? 20.410 26.759 -1.120 1.00 31.41 84 PRO A O 1
ATOM 684 N N . ASP A 1 85 ? 19.394 27.011 -3.104 1.00 37.62 85 ASP A N 1
ATOM 685 C CA . ASP A 1 85 ? 19.777 28.415 -3.295 1.00 37.62 85 ASP A CA 1
ATOM 686 C C . ASP A 1 85 ? 18.577 29.362 -3.143 1.00 37.62 85 ASP A C 1
ATOM 688 O O . ASP A 1 85 ? 18.069 29.938 -4.105 1.00 37.62 85 ASP A O 1
ATOM 692 N N . SER A 1 86 ? 18.137 29.559 -1.901 1.00 33.56 86 SER A N 1
ATOM 693 C CA . SER A 1 86 ? 17.477 30.807 -1.508 1.00 33.56 86 SER A CA 1
ATOM 694 C C . SER A 1 86 ? 18.264 31.455 -0.370 1.00 33.56 86 SER A C 1
ATOM 696 O O . SER A 1 86 ? 17.772 31.593 0.751 1.00 33.56 86 SER A O 1
ATOM 698 N N . ASP A 1 87 ? 19.510 31.821 -0.668 1.00 35.03 87 ASP A N 1
ATOM 699 C CA . ASP A 1 87 ? 20.200 32.885 0.051 1.00 35.03 87 ASP A CA 1
ATOM 700 C C . ASP A 1 87 ? 19.482 34.201 -0.274 1.00 35.03 87 ASP A C 1
ATOM 702 O O . ASP A 1 87 ? 19.543 34.718 -1.391 1.00 35.03 87 ASP A O 1
ATOM 706 N N . SER A 1 88 ? 18.772 34.742 0.711 1.00 34.81 88 SER A N 1
ATOM 707 C CA . SER A 1 88 ? 18.564 36.182 0.801 1.00 34.81 88 SER A CA 1
ATOM 708 C C . SER A 1 88 ? 19.321 36.665 2.025 1.00 34.81 88 SER A C 1
ATOM 710 O O . SER A 1 88 ? 18.896 36.435 3.161 1.00 34.81 88 SER A O 1
ATOM 712 N N . ASP A 1 89 ? 20.450 37.308 1.752 1.00 37.03 89 ASP A N 1
ATOM 713 C CA . ASP A 1 89 ? 21.226 38.114 2.677 1.00 37.03 89 ASP A CA 1
ATOM 714 C C . ASP A 1 89 ? 20.318 39.022 3.517 1.00 37.03 89 ASP A C 1
ATOM 716 O O . ASP A 1 89 ? 19.619 39.896 2.998 1.00 37.03 89 ASP A O 1
ATOM 720 N N . ALA A 1 90 ? 20.359 38.840 4.833 1.00 34.53 90 ALA A N 1
ATOM 721 C CA . ALA A 1 90 ? 19.960 39.862 5.784 1.00 34.53 90 ALA A CA 1
ATOM 722 C C . ALA A 1 90 ? 20.909 39.808 6.986 1.00 34.53 90 ALA A C 1
ATOM 724 O O . ALA A 1 90 ? 20.935 38.838 7.746 1.00 34.53 90 ALA A O 1
ATOM 725 N N . ASP A 1 91 ? 21.706 40.869 7.085 1.00 33.94 91 ASP A N 1
ATOM 726 C CA . ASP A 1 91 ? 22.681 41.205 8.117 1.00 33.94 91 ASP A CA 1
ATOM 727 C C . ASP A 1 91 ? 22.326 40.719 9.529 1.00 33.94 91 ASP A C 1
ATOM 729 O O . ASP A 1 91 ? 21.297 41.082 10.103 1.00 33.94 91 ASP A O 1
ATOM 733 N N . PHE A 1 92 ? 23.254 39.980 10.140 1.00 31.31 92 PHE A N 1
ATOM 734 C CA . PHE A 1 92 ? 23.237 39.689 11.571 1.00 31.31 92 PHE A CA 1
ATOM 735 C C . PHE A 1 92 ? 24.401 40.411 12.265 1.00 31.31 92 PHE A C 1
ATOM 737 O O . PHE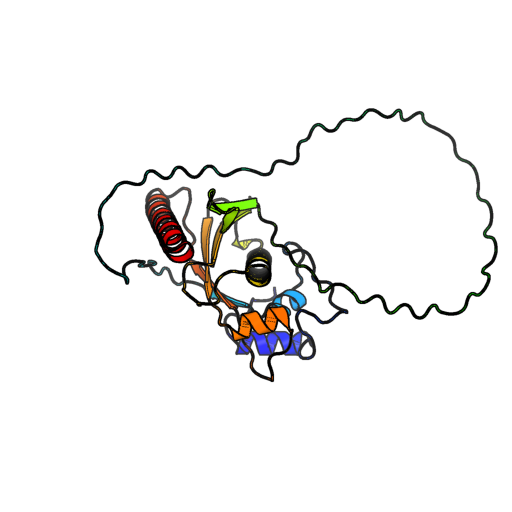 A 1 92 ? 25.502 39.876 12.400 1.00 31.31 92 PHE A O 1
ATOM 744 N N . ASP A 1 93 ? 24.140 41.637 12.718 1.00 34.88 93 ASP A N 1
ATOM 745 C CA . ASP A 1 93 ? 24.998 42.383 13.645 1.00 34.88 93 ASP A CA 1
ATOM 746 C C . ASP A 1 93 ? 24.768 41.887 15.093 1.00 34.88 93 ASP A C 1
ATOM 748 O O . ASP A 1 93 ? 23.613 41.811 15.535 1.00 34.88 93 ASP A O 1
ATOM 752 N N . PRO A 1 94 ? 25.802 41.498 15.870 1.00 37.53 94 PRO A N 1
ATOM 753 C CA . PRO A 1 94 ? 25.582 40.897 17.178 1.00 37.53 94 PRO A CA 1
ATOM 754 C C . PRO A 1 94 ? 25.740 41.874 18.365 1.00 37.53 94 PRO A C 1
ATOM 756 O O . PRO A 1 94 ? 26.784 42.503 18.532 1.00 37.53 94 PRO A O 1
ATOM 759 N N . LYS A 1 95 ? 24.785 41.745 19.317 1.00 32.53 95 LYS A N 1
ATOM 760 C CA . LYS A 1 95 ? 24.801 42.033 20.793 1.00 32.53 95 LYS A CA 1
ATOM 761 C C . LYS A 1 95 ? 24.127 43.352 21.255 1.00 32.53 95 LYS A C 1
ATOM 763 O O . LYS A 1 95 ? 24.011 44.258 20.447 1.00 32.53 95 LYS A O 1
ATOM 768 N N . PRO A 1 96 ? 23.764 43.538 22.561 1.00 35.22 96 PRO A N 1
ATOM 769 C CA . PRO A 1 96 ? 23.888 42.660 23.744 1.00 35.22 96 PRO A CA 1
ATOM 770 C C . PRO A 1 96 ? 22.611 42.494 24.622 1.00 35.22 96 PRO A C 1
ATOM 772 O O . PRO A 1 96 ? 21.573 43.117 24.437 1.00 35.22 96 PRO A O 1
ATOM 775 N N . LYS A 1 97 ? 22.757 41.637 25.646 1.00 41.59 97 LYS A N 1
ATOM 776 C CA . LYS A 1 97 ? 21.823 41.279 26.734 1.00 41.59 97 LYS A CA 1
ATOM 777 C C . LYS A 1 97 ? 21.179 42.478 27.466 1.00 41.59 97 LYS A C 1
ATOM 779 O O . LYS A 1 97 ? 21.892 43.349 27.956 1.00 41.59 97 LYS A O 1
ATOM 784 N N . GLY A 1 98 ? 19.863 42.400 27.709 1.00 32.69 98 GLY A N 1
ATOM 785 C CA . GLY A 1 98 ? 19.094 43.268 28.616 1.00 32.69 98 GLY A CA 1
ATOM 786 C C . GLY A 1 98 ? 18.045 42.485 29.431 1.00 32.69 98 GLY A C 1
ATOM 787 O O . GLY A 1 98 ? 17.430 41.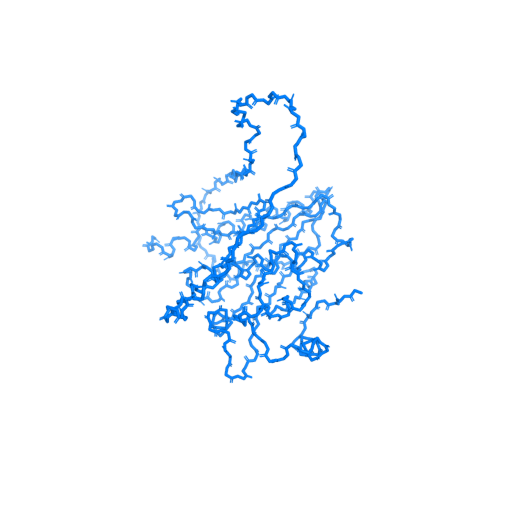554 28.929 1.00 32.69 98 GLY A O 1
ATOM 788 N N . LYS A 1 99 ? 17.912 42.828 30.718 1.00 31.70 99 LYS A N 1
ATOM 789 C CA . LYS A 1 99 ? 17.140 42.173 31.805 1.00 31.70 99 LYS A CA 1
ATOM 790 C C . LYS A 1 99 ? 15.598 42.387 31.728 1.00 31.70 99 LYS A C 1
ATOM 792 O O . LYS A 1 99 ? 15.152 43.203 30.928 1.00 31.70 99 LYS A O 1
ATOM 797 N N . PRO A 1 100 ? 14.779 41.683 32.551 1.00 41.53 100 PRO A N 1
ATOM 798 C CA . PRO A 1 100 ? 13.364 41.395 32.274 1.00 41.53 100 PRO A CA 1
ATOM 799 C C . PRO A 1 100 ? 12.395 42.499 32.729 1.00 41.53 100 PRO A C 1
ATOM 801 O O . PRO A 1 100 ? 12.644 43.163 33.736 1.00 41.53 100 PRO A O 1
ATOM 804 N N . LYS A 1 101 ? 11.244 42.640 32.050 1.00 34.56 101 LYS A N 1
ATOM 805 C CA . LYS A 1 101 ? 10.125 43.496 32.490 1.00 34.56 101 LYS A CA 1
ATOM 806 C C . LYS A 1 101 ? 8.751 42.826 32.304 1.00 34.56 101 LYS A C 1
ATOM 808 O O . LYS A 1 101 ? 8.301 42.609 31.191 1.00 34.56 101 LYS A O 1
ATOM 813 N N . GLN A 1 102 ? 8.172 42.485 33.458 1.00 30.70 102 GLN A N 1
ATOM 814 C CA . GLN A 1 102 ? 6.770 42.533 33.919 1.00 30.70 102 GLN A CA 1
ATOM 815 C C . GLN A 1 102 ? 5.593 42.360 32.929 1.00 30.70 102 GLN A C 1
ATOM 817 O O . GLN A 1 102 ? 5.408 43.139 32.001 1.00 30.70 102 GLN A O 1
ATOM 822 N N . LYS A 1 103 ? 4.715 41.398 33.270 1.00 39.59 103 LYS A N 1
ATOM 823 C CA . LYS A 1 103 ? 3.323 41.235 32.798 1.00 39.59 103 LYS A CA 1
ATOM 824 C C . LYS A 1 103 ? 2.434 42.436 33.172 1.00 39.59 103 LYS A C 1
ATOM 826 O O . LYS A 1 103 ? 2.484 42.856 34.331 1.00 39.59 103 LYS A O 1
ATOM 831 N N . PRO A 1 104 ? 1.500 42.841 32.296 1.00 30.97 104 PRO A N 1
ATOM 832 C CA . PRO A 1 104 ? 0.225 43.427 32.696 1.00 30.97 104 PRO A CA 1
ATOM 833 C C . PRO A 1 104 ? -0.931 42.419 32.583 1.00 30.97 104 PRO A C 1
ATOM 835 O O . PRO A 1 104 ? -0.779 41.317 32.063 1.00 30.97 104 PRO A O 1
ATOM 838 N N . LYS A 1 105 ? -2.049 42.808 33.191 1.00 32.78 105 LYS A N 1
ATOM 839 C CA . LYS A 1 105 ? -3.157 41.993 33.695 1.00 32.78 105 LYS A CA 1
ATOM 840 C C . LYS A 1 105 ? -4.121 41.517 32.604 1.00 32.78 105 LYS A C 1
ATOM 842 O O . LYS A 1 105 ? -4.231 42.132 31.553 1.00 32.78 105 LYS A O 1
ATOM 847 N N . GLN A 1 106 ? -4.795 40.414 32.921 1.00 34.16 106 GLN A N 1
ATOM 848 C CA . GLN A 1 106 ? -5.967 39.886 32.229 1.00 34.16 106 GLN A CA 1
ATOM 849 C C . GLN A 1 106 ? -7.155 40.822 32.471 1.00 34.16 106 GLN A C 1
ATOM 851 O O . GLN A 1 106 ? -7.425 41.139 33.628 1.00 34.16 106 GLN A O 1
ATOM 856 N N . ASP A 1 107 ? -7.847 41.200 31.400 1.00 33.69 107 ASP A N 1
ATOM 857 C CA . ASP A 1 107 ? -9.242 41.628 31.453 1.00 33.69 107 ASP A CA 1
ATOM 858 C C . ASP A 1 107 ? -10.087 40.490 30.866 1.00 33.69 107 ASP A C 1
ATOM 860 O O . ASP A 1 107 ? -9.768 39.933 29.812 1.00 33.69 107 ASP A O 1
ATOM 864 N N . GLU A 1 108 ? -11.113 40.098 31.615 1.00 44.03 108 GLU A N 1
ATOM 865 C CA . GLU A 1 108 ? -12.097 39.078 31.265 1.00 44.03 108 GLU A CA 1
ATOM 866 C C . GLU A 1 108 ? -12.977 39.586 30.111 1.00 44.03 108 GLU A C 1
ATOM 868 O O . GLU A 1 108 ? -13.626 40.625 30.228 1.00 44.03 108 GLU A O 1
ATOM 873 N N . GLN A 1 109 ? -13.010 38.848 29.000 1.00 34.06 109 GLN A N 1
ATOM 874 C CA . GLN A 1 109 ? -14.034 38.978 27.963 1.00 34.06 109 GLN A CA 1
ATOM 875 C C . GLN A 1 109 ? -14.760 37.637 27.814 1.00 34.06 109 GLN A C 1
ATOM 877 O O . GLN A 1 109 ? -14.138 36.574 27.826 1.00 34.06 109 GLN A O 1
ATOM 882 N N . GLU A 1 110 ? -16.089 37.729 27.753 1.00 40.41 110 GLU A N 1
ATOM 883 C CA . GLU A 1 110 ? -17.060 36.639 27.621 1.00 40.41 110 GLU A CA 1
ATOM 884 C C . GLU A 1 110 ? -16.787 35.743 26.393 1.00 40.41 110 GLU A C 1
ATOM 886 O O . GLU A 1 110 ? -16.210 36.212 25.410 1.00 40.41 110 GLU A O 1
ATOM 891 N N . PRO A 1 111 ? -17.181 34.453 26.417 1.00 38.09 111 PRO A N 1
ATOM 892 C CA . PRO A 1 111 ? -16.843 33.520 25.351 1.00 38.09 111 PRO A CA 1
ATOM 893 C C . PRO A 1 111 ? -17.668 33.794 24.088 1.00 38.09 111 PRO A C 1
ATOM 895 O O . PRO A 1 111 ? -18.892 33.652 24.076 1.00 38.09 111 PRO A O 1
ATOM 898 N N . ASP A 1 112 ? -16.955 34.144 23.022 1.00 37.91 112 ASP A N 1
ATOM 899 C CA . ASP A 1 112 ? -17.469 34.291 21.665 1.00 37.91 112 ASP A CA 1
ATOM 900 C C . ASP A 1 112 ? -17.969 32.931 21.141 1.00 37.91 112 ASP A C 1
ATOM 902 O O . ASP A 1 112 ? -17.233 31.940 21.110 1.00 37.91 112 ASP A O 1
ATOM 906 N N . GLN A 1 113 ? -19.249 32.866 20.768 1.00 42.53 113 GLN A N 1
ATOM 907 C CA . GLN A 1 113 ? -19.918 31.675 20.234 1.00 42.53 113 GLN A CA 1
ATOM 908 C C . GLN A 1 113 ? -19.640 31.509 18.737 1.00 42.53 113 GLN A C 1
ATOM 910 O O . GLN A 1 113 ? -20.565 31.394 17.934 1.00 42.53 113 GLN A O 1
ATOM 915 N N . ASN A 1 114 ? -18.367 31.471 18.352 1.00 39.88 114 ASN A N 1
ATOM 916 C CA . ASN A 1 114 ? -17.991 31.072 17.005 1.00 39.88 114 ASN A CA 1
ATOM 917 C C . ASN A 1 114 ? -17.545 29.610 17.058 1.00 39.88 114 ASN A C 1
ATOM 919 O O . ASN A 1 114 ? -16.398 29.293 17.369 1.00 39.88 114 ASN A O 1
ATOM 923 N N . SER A 1 115 ? -18.490 28.698 16.821 1.00 45.12 115 SER A N 1
ATOM 924 C CA . SER A 1 115 ? -18.171 27.312 16.502 1.00 45.12 115 SER A CA 1
ATOM 925 C C . SER A 1 115 ? -17.374 27.320 15.201 1.00 45.12 115 SER A C 1
ATOM 927 O O . SER A 1 115 ? -17.964 27.379 14.123 1.00 45.12 115 SER A O 1
ATOM 929 N N . GLU A 1 116 ? -16.044 27.327 15.307 1.00 43.81 116 GLU A N 1
ATOM 930 C CA . GLU A 1 116 ? -15.151 27.029 14.192 1.00 43.81 116 GLU A CA 1
ATOM 931 C C . GLU A 1 116 ? -15.578 25.673 13.630 1.00 43.81 116 GLU A C 1
ATOM 933 O O . GLU A 1 116 ? -15.344 24.617 14.225 1.00 43.81 116 GLU A O 1
ATOM 938 N N . GLU A 1 117 ? -16.288 25.715 12.509 1.00 45.50 117 GLU A N 1
ATOM 939 C CA . GLU A 1 117 ? -16.587 24.552 11.697 1.00 45.50 117 GLU A CA 1
ATOM 940 C C . GLU A 1 117 ? -15.237 24.060 11.174 1.00 45.50 117 GLU A C 1
ATOM 942 O O . GLU A 1 117 ? -14.674 24.597 10.222 1.00 45.50 117 GLU A O 1
ATOM 947 N N . MET A 1 118 ? -14.628 23.134 11.914 1.00 44.25 118 MET A N 1
ATOM 948 C CA . MET A 1 118 ? -13.301 22.648 11.584 1.00 44.25 118 MET A CA 1
ATOM 949 C C . MET A 1 118 ? -13.344 21.933 10.250 1.00 44.25 118 MET A C 1
ATOM 951 O O . MET A 1 118 ? -14.080 20.957 10.087 1.00 44.25 118 MET A O 1
ATOM 955 N N . GLU A 1 119 ? -12.533 22.421 9.311 1.00 49.19 119 GLU A N 1
ATOM 956 C CA . GLU A 1 119 ? -12.353 21.751 8.035 1.00 49.19 119 GLU A CA 1
ATOM 957 C C . GLU A 1 119 ? -11.995 20.278 8.273 1.00 49.19 119 GLU A C 1
ATOM 959 O O . GLU A 1 119 ? -11.186 19.966 9.162 1.00 49.19 119 GLU A O 1
ATOM 964 N N . PRO A 1 120 ? -12.601 19.354 7.507 1.00 46.06 120 PRO A N 1
ATOM 965 C CA . PRO A 1 120 ? -12.305 17.943 7.647 1.00 46.06 120 PRO A CA 1
ATOM 966 C C . PRO A 1 120 ? -10.799 17.713 7.444 1.00 46.06 120 PRO A C 1
ATOM 968 O O . PRO A 1 120 ? -10.175 18.399 6.629 1.00 46.06 120 PRO A O 1
ATOM 971 N N . PRO A 1 121 ? -10.196 16.747 8.158 1.00 48.88 121 PRO A N 1
ATOM 972 C CA . PRO A 1 121 ? -8.786 16.428 7.995 1.00 48.88 121 PRO A CA 1
ATOM 973 C C . PRO A 1 121 ? -8.458 16.180 6.516 1.00 48.88 121 PRO A C 1
ATOM 975 O O . PRO A 1 121 ? -8.984 15.249 5.909 1.00 48.88 121 PRO A O 1
ATOM 978 N N . SER A 1 122 ? -7.595 17.013 5.930 1.00 52.16 122 SER A N 1
ATOM 979 C CA . SER A 1 122 ? -7.060 16.785 4.590 1.00 52.16 122 SER A CA 1
ATOM 980 C C . SER A 1 122 ? -5.782 15.958 4.703 1.00 52.16 122 SER A C 1
ATOM 982 O O . SER A 1 122 ? -4.742 16.416 5.179 1.00 52.16 122 SER A O 1
ATOM 984 N N . GLU A 1 123 ? -5.856 14.693 4.304 1.00 58.56 123 GLU A N 1
ATOM 985 C CA . GLU A 1 123 ? -4.670 13.847 4.179 1.00 58.56 123 GLU A CA 1
ATOM 986 C C . GLU A 1 123 ? -4.044 14.047 2.802 1.00 58.56 123 GLU A C 1
ATOM 988 O O . GLU A 1 123 ? -4.749 14.285 1.837 1.00 58.56 123 GLU A O 1
ATOM 993 N N . GLN A 1 124 ? -2.722 13.972 2.671 1.00 65.81 124 GLN A N 1
ATOM 994 C CA . GLN A 1 124 ? -2.049 14.005 1.368 1.00 65.81 124 GLN A CA 1
ATOM 995 C C . GLN A 1 124 ? -0.879 13.025 1.388 1.00 65.81 124 GLN A C 1
ATOM 997 O O . GLN A 1 124 ? -0.076 13.021 2.325 1.00 65.81 124 GLN A O 1
ATOM 1002 N N . ALA A 1 125 ? -0.754 12.205 0.344 1.00 70.50 125 ALA A N 1
ATOM 1003 C CA . ALA A 1 125 ? 0.378 11.300 0.195 1.00 70.50 125 ALA A CA 1
ATOM 1004 C C . ALA A 1 125 ? 1.616 12.071 -0.296 1.00 70.50 125 ALA A C 1
ATOM 1006 O O . ALA A 1 125 ? 1.594 12.680 -1.363 1.00 70.50 125 ALA A O 1
ATOM 1007 N N . ARG A 1 126 ? 2.710 12.033 0.477 1.00 72.56 126 ARG A N 1
ATOM 1008 C CA . ARG A 1 126 ? 4.036 12.525 0.063 1.00 72.56 126 ARG A CA 1
ATOM 1009 C C . ARG A 1 126 ? 4.968 11.336 -0.156 1.00 72.56 126 ARG A C 1
ATOM 1011 O O . ARG A 1 126 ? 5.086 10.494 0.738 1.00 72.56 126 ARG A O 1
ATOM 1018 N N . THR A 1 127 ? 5.607 11.279 -1.319 1.00 79.62 127 THR A N 1
ATOM 1019 C CA . THR A 1 127 ? 6.462 10.167 -1.769 1.00 79.62 127 THR A CA 1
ATOM 1020 C C . THR A 1 127 ? 7.753 10.690 -2.401 1.00 79.62 127 THR A C 1
ATOM 1022 O O . THR A 1 127 ? 7.835 11.869 -2.749 1.00 79.62 127 THR A O 1
ATOM 1025 N N . ASP A 1 128 ? 8.759 9.824 -2.561 1.00 81.75 128 ASP A N 1
ATOM 1026 C CA . ASP A 1 128 ? 10.006 10.179 -3.265 1.00 81.75 128 ASP A CA 1
ATOM 1027 C C . ASP A 1 128 ? 9.800 10.364 -4.779 1.00 81.75 128 ASP A C 1
ATOM 1029 O O . ASP A 1 128 ? 10.570 11.058 -5.449 1.00 81.75 128 ASP A O 1
ATOM 1033 N N . GLY A 1 129 ? 8.753 9.744 -5.326 1.00 87.06 129 GLY A N 1
ATOM 1034 C CA . GLY A 1 129 ? 8.301 9.937 -6.694 1.00 87.06 129 GLY A CA 1
ATOM 1035 C C . GLY A 1 129 ? 6.933 9.315 -6.952 1.00 87.06 129 GLY A C 1
ATOM 1036 O O . GLY A 1 129 ? 6.329 8.677 -6.087 1.00 87.06 129 GLY A O 1
ATOM 1037 N N . TYR A 1 130 ? 6.432 9.503 -8.164 1.00 88.81 130 TYR A N 1
ATOM 1038 C CA . TYR A 1 130 ? 5.200 8.887 -8.643 1.00 88.81 130 TYR A CA 1
ATOM 1039 C C . TYR A 1 130 ? 5.229 8.777 -10.170 1.00 88.81 130 TYR A C 1
ATOM 1041 O O . TYR A 1 130 ? 5.977 9.491 -10.844 1.00 88.81 130 TYR A O 1
ATOM 1049 N N . LEU A 1 131 ? 4.435 7.856 -10.714 1.00 87.50 131 LEU A N 1
ATOM 1050 C CA . LEU A 1 131 ? 4.137 7.811 -12.142 1.00 87.50 131 LEU A CA 1
ATOM 1051 C C . LEU A 1 131 ? 2.909 8.679 -12.402 1.00 87.50 131 LEU A C 1
ATOM 1053 O O . LEU A 1 131 ? 1.882 8.498 -11.749 1.00 87.50 131 LEU A O 1
ATOM 1057 N N . GLU A 1 132 ? 3.012 9.585 -13.366 1.00 86.75 132 GLU A N 1
ATOM 1058 C CA . GLU A 1 132 ? 1.947 10.512 -13.742 1.00 86.75 132 GLU A CA 1
ATOM 1059 C C . GLU A 1 132 ? 1.592 10.348 -15.218 1.00 86.75 132 GLU A C 1
ATOM 1061 O O . GLU A 1 132 ? 2.472 10.271 -16.082 1.00 86.75 132 GLU A O 1
ATOM 1066 N N . ASP A 1 133 ? 0.296 10.337 -15.508 1.00 82.44 133 ASP A N 1
ATOM 1067 C CA . ASP A 1 133 ? -0.209 10.600 -16.846 1.00 82.44 133 ASP A CA 1
ATOM 1068 C C . ASP A 1 133 ? -0.043 12.090 -17.174 1.00 82.44 133 ASP A C 1
ATOM 1070 O O . ASP A 1 133 ? -0.778 12.942 -16.678 1.00 82.44 133 ASP A O 1
ATOM 1074 N N . LYS A 1 134 ? 0.910 12.398 -18.058 1.00 79.62 134 LYS A N 1
ATOM 1075 C CA . LYS A 1 134 ? 1.242 13.776 -18.446 1.00 79.62 134 LYS A CA 1
ATOM 1076 C C . LYS A 1 134 ? 0.076 14.557 -19.044 1.00 79.62 134 LYS A C 1
ATOM 1078 O O . LYS A 1 134 ? 0.102 15.782 -18.989 1.00 79.62 134 LYS A O 1
ATOM 1083 N N . ALA A 1 135 ? -0.888 13.888 -19.675 1.00 7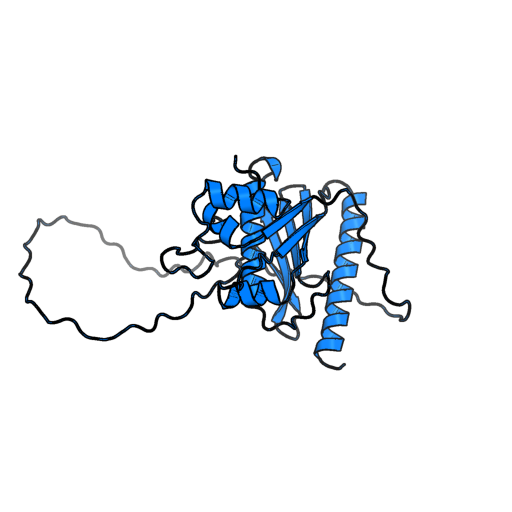8.31 135 ALA A N 1
ATOM 1084 C CA . ALA A 1 135 ? -2.003 14.588 -20.305 1.00 78.31 135 ALA A CA 1
ATOM 1085 C C . ALA A 1 135 ? -2.961 15.174 -19.259 1.00 78.31 135 ALA A C 1
ATOM 1087 O O . ALA A 1 135 ? -3.623 16.175 -19.517 1.00 78.31 135 ALA A O 1
ATOM 1088 N N . THR A 1 136 ? -3.040 14.545 -18.086 1.00 75.44 136 THR A N 1
ATOM 1089 C CA . THR A 1 136 ? -4.127 14.765 -17.124 1.00 75.44 136 THR A CA 1
ATOM 1090 C C . THR A 1 136 ? -3.620 15.129 -15.733 1.00 75.44 136 THR A C 1
ATOM 1092 O O . THR A 1 136 ? -4.399 15.567 -14.891 1.00 75.44 136 THR A O 1
ATOM 1095 N N . GLY A 1 137 ? -2.326 14.933 -15.473 1.00 80.19 137 GLY A N 1
ATOM 1096 C CA . GLY A 1 137 ? -1.740 15.032 -14.140 1.00 80.19 137 GLY A CA 1
ATOM 1097 C C . GLY A 1 137 ? -2.159 13.884 -13.216 1.00 80.19 137 GLY A C 1
ATOM 1098 O O . GLY A 1 137 ? -1.911 13.930 -12.012 1.00 80.19 137 GLY A O 1
ATOM 1099 N N . LYS A 1 138 ? -2.836 12.851 -13.737 1.00 83.31 138 LYS A N 1
ATOM 1100 C CA . LYS A 1 138 ? -3.352 11.760 -12.913 1.00 83.31 138 LYS A CA 1
ATOM 1101 C C . LYS A 1 138 ? -2.216 10.852 -12.461 1.00 83.31 138 LYS A C 1
ATOM 1103 O O . LYS A 1 138 ? -1.515 10.248 -13.274 1.00 83.31 138 LYS A O 1
ATOM 1108 N N . VAL A 1 139 ? -2.083 10.696 -11.147 1.00 86.62 139 VAL A N 1
ATOM 1109 C CA . VAL A 1 139 ? -1.160 9.727 -10.548 1.00 86.62 139 VAL A CA 1
ATOM 1110 C C . VAL A 1 139 ? -1.620 8.306 -10.884 1.00 86.62 139 VAL A C 1
ATOM 1112 O O . VAL A 1 139 ? -2.800 7.978 -10.747 1.00 86.62 139 VAL A O 1
ATOM 1115 N N . ARG A 1 140 ? -0.676 7.471 -11.330 1.00 86.88 140 ARG A N 1
ATOM 1116 C CA . ARG A 1 140 ? -0.865 6.060 -11.709 1.0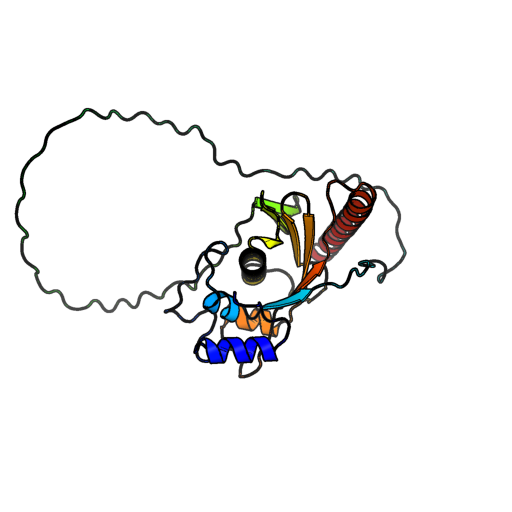0 86.88 140 ARG A CA 1
ATOM 1117 C C . ARG A 1 140 ? -0.066 5.092 -10.837 1.00 86.88 140 ARG A C 1
ATOM 1119 O O . ARG A 1 140 ? -0.397 3.915 -10.795 1.00 86.88 140 ARG A O 1
ATOM 1126 N N . ALA A 1 141 ? 0.972 5.565 -10.150 1.00 90.69 141 ALA A N 1
ATOM 1127 C CA . ALA A 1 141 ? 1.755 4.762 -9.215 1.00 90.69 141 ALA A CA 1
ATOM 1128 C C . ALA A 1 141 ? 2.482 5.646 -8.209 1.00 90.69 141 ALA A C 1
ATOM 1130 O O . ALA A 1 141 ? 2.895 6.750 -8.559 1.00 90.69 141 ALA A O 1
ATOM 1131 N N . LEU A 1 142 ? 2.739 5.125 -7.015 1.00 92.31 142 LEU A N 1
ATOM 1132 C CA . LEU A 1 142 ? 3.638 5.744 -6.042 1.00 92.31 142 LEU A CA 1
ATOM 1133 C C . LEU A 1 142 ? 5.012 5.067 -6.072 1.00 92.31 142 LEU A C 1
ATOM 1135 O O . LEU A 1 142 ? 5.103 3.857 -6.292 1.00 92.31 142 LEU A O 1
ATOM 1139 N N . ILE A 1 143 ? 6.076 5.841 -5.862 1.00 93.06 143 ILE A N 1
ATOM 1140 C CA . ILE A 1 143 ? 7.461 5.361 -5.839 1.00 93.06 143 ILE A CA 1
ATOM 1141 C C . ILE A 1 143 ? 8.147 5.862 -4.564 1.00 93.06 143 ILE A C 1
ATOM 1143 O O . ILE A 1 143 ? 8.146 7.059 -4.282 1.00 93.06 143 ILE A O 1
ATOM 1147 N N . GLU A 1 144 ? 8.776 4.951 -3.825 1.00 92.38 144 GLU A N 1
ATOM 1148 C CA . GLU A 1 144 ? 9.538 5.252 -2.607 1.00 92.38 144 GLU A CA 1
ATOM 1149 C C . GLU A 1 144 ? 10.904 4.560 -2.654 1.00 92.38 144 GLU A C 1
ATOM 1151 O O . GLU A 1 144 ? 11.020 3.411 -3.096 1.00 92.38 144 GLU A O 1
ATOM 1156 N N . VAL A 1 145 ? 11.944 5.236 -2.162 1.00 91.00 145 VAL A N 1
ATOM 1157 C CA . VAL A 1 145 ? 13.308 4.710 -2.101 1.00 91.00 145 VAL A CA 1
ATOM 1158 C C . VAL A 1 145 ? 13.895 4.894 -0.705 1.00 91.00 145 VAL A C 1
ATOM 1160 O O . VAL A 1 145 ? 14.043 6.001 -0.195 1.00 91.00 145 VAL A O 1
ATOM 1163 N N . LYS A 1 146 ? 14.346 3.799 -0.092 1.00 88.19 146 LYS A N 1
ATOM 1164 C CA . LYS A 1 146 ? 15.095 3.819 1.168 1.00 88.19 146 LYS A CA 1
ATOM 1165 C C . LYS A 1 146 ? 16.530 3.328 0.953 1.00 88.19 146 LYS A C 1
ATOM 1167 O O . LYS A 1 146 ? 16.756 2.330 0.266 1.00 88.19 146 LYS A O 1
ATOM 1172 N N . PRO A 1 147 ? 17.536 3.957 1.590 1.00 88.56 147 PRO A N 1
ATOM 1173 C CA . PRO A 1 147 ? 18.935 3.538 1.458 1.00 88.56 147 PRO A CA 1
ATOM 1174 C C . PRO A 1 147 ? 19.281 2.284 2.285 1.00 88.56 147 PRO A C 1
ATOM 1176 O O . PRO A 1 147 ? 20.412 1.795 2.236 1.00 88.56 147 PRO A O 1
ATOM 1179 N N . TYR A 1 148 ? 18.333 1.754 3.061 1.00 87.75 148 TYR A N 1
ATOM 1180 C CA . TYR A 1 148 ? 18.534 0.641 3.988 1.00 87.75 148 TYR A CA 1
ATOM 1181 C C . TYR A 1 148 ? 17.846 -0.634 3.491 1.00 87.75 148 TYR A C 1
ATOM 1183 O O . TYR A 1 148 ? 16.917 -0.568 2.700 1.00 87.75 148 TYR A O 1
ATOM 1191 N N . ILE A 1 149 ? 18.312 -1.795 3.965 1.00 85.12 149 ILE A N 1
ATOM 1192 C CA . ILE A 1 149 ? 17.675 -3.100 3.709 1.00 85.12 149 ILE A CA 1
ATOM 1193 C C . ILE A 1 149 ? 16.377 -3.184 4.518 1.00 85.12 149 ILE A C 1
ATOM 1195 O O . ILE A 1 149 ? 16.392 -2.860 5.713 1.00 85.12 149 ILE A O 1
ATOM 1199 N N . ARG A 1 150 ? 15.297 -3.682 3.899 1.00 85.44 150 ARG A N 1
ATOM 1200 C CA . ARG A 1 150 ? 13.940 -3.645 4.465 1.00 85.44 150 ARG A CA 1
ATOM 1201 C C . ARG A 1 150 ? 13.836 -4.295 5.839 1.00 85.44 150 ARG A C 1
ATOM 1203 O O . ARG A 1 150 ? 13.132 -3.794 6.705 1.00 85.44 150 ARG A O 1
ATOM 1210 N N . ASP A 1 151 ? 14.566 -5.382 6.080 1.00 85.19 151 ASP A N 1
ATOM 1211 C CA . ASP A 1 151 ? 14.481 -6.150 7.332 1.00 85.19 151 ASP A CA 1
ATOM 1212 C C . ASP A 1 151 ? 14.765 -5.318 8.601 1.00 85.19 151 ASP A C 1
ATOM 1214 O O . ASP A 1 151 ? 14.169 -5.570 9.644 1.00 85.19 151 ASP A O 1
ATOM 1218 N N . LYS A 1 152 ? 15.591 -4.263 8.513 1.00 79.62 152 LYS A N 1
ATOM 1219 C CA . LYS A 1 152 ? 15.945 -3.422 9.674 1.00 79.62 152 LYS A CA 1
ATOM 1220 C C . LYS A 1 152 ? 14.815 -2.510 10.171 1.00 79.62 152 LYS A C 1
ATOM 1222 O O . LYS A 1 152 ? 14.891 -2.032 11.299 1.00 79.62 152 LYS A O 1
ATOM 1227 N N . GLY A 1 153 ? 13.797 -2.258 9.352 1.00 83.44 153 GLY A N 1
ATOM 1228 C CA . GLY A 1 153 ? 12.688 -1.346 9.661 1.00 83.44 153 GLY A CA 1
ATOM 1229 C C . GLY A 1 153 ? 11.379 -1.769 9.005 1.00 83.44 153 GLY A C 1
ATOM 1230 O O . GLY A 1 153 ? 10.536 -0.924 8.720 1.00 83.44 153 GLY A O 1
ATOM 1231 N N . ARG A 1 154 ? 11.232 -3.072 8.725 1.00 88.12 154 ARG A N 1
ATOM 1232 C CA . ARG A 1 154 ? 10.208 -3.613 7.824 1.00 88.12 154 ARG A CA 1
ATOM 1233 C C . ARG A 1 154 ? 8.816 -3.120 8.178 1.00 88.12 154 ARG A C 1
ATOM 1235 O O . ARG A 1 154 ? 8.109 -2.641 7.300 1.00 88.12 154 ARG A O 1
ATOM 1242 N N . GLU A 1 155 ? 8.424 -3.237 9.442 1.00 90.25 155 GLU A N 1
ATOM 1243 C CA . GLU A 1 155 ? 7.059 -2.899 9.842 1.00 90.25 155 GLU A CA 1
ATOM 1244 C C . GLU A 1 155 ? 6.814 -1.389 9.789 1.00 90.25 155 GLU A C 1
ATOM 1246 O O . GLU A 1 155 ? 5.774 -0.971 9.296 1.00 90.25 155 GLU A O 1
ATOM 1251 N N . GLN A 1 156 ? 7.791 -0.560 10.172 1.00 90.19 156 GLN A N 1
ATOM 1252 C CA . GLN A 1 156 ? 7.682 0.895 10.027 1.00 90.19 156 GLN A CA 1
ATOM 1253 C C . GLN A 1 156 ? 7.544 1.302 8.559 1.00 90.19 156 GLN A C 1
ATOM 1255 O O . GLN A 1 156 ? 6.688 2.115 8.220 1.00 90.19 156 GLN A O 1
ATOM 1260 N N . THR A 1 157 ? 8.346 0.709 7.676 1.00 90.81 157 THR A N 1
ATOM 1261 C CA . THR A 1 157 ? 8.268 0.986 6.242 1.00 90.81 157 THR A CA 1
ATOM 1262 C C . THR A 1 157 ? 6.927 0.548 5.663 1.00 90.81 157 THR A C 1
ATOM 1264 O O . THR A 1 157 ? 6.305 1.292 4.917 1.00 90.81 157 THR A O 1
ATOM 1267 N N . ARG A 1 158 ? 6.418 -0.620 6.059 1.00 91.94 158 ARG A N 1
ATOM 1268 C CA . ARG A 1 158 ? 5.108 -1.112 5.614 1.00 91.94 158 ARG A CA 1
ATOM 1269 C C . ARG A 1 158 ? 3.946 -0.264 6.125 1.00 91.94 158 ARG A C 1
ATOM 1271 O O . ARG A 1 158 ? 2.986 -0.061 5.386 1.00 91.94 158 ARG A O 1
ATOM 1278 N N . MET A 1 159 ? 4.033 0.235 7.357 1.00 93.38 159 MET A N 1
ATOM 1279 C CA . MET A 1 159 ? 3.073 1.192 7.913 1.00 93.38 159 MET A CA 1
ATOM 1280 C C . MET A 1 159 ? 3.091 2.507 7.127 1.00 93.38 159 MET A C 1
ATOM 1282 O O . MET A 1 159 ? 2.026 3.025 6.797 1.00 93.38 159 MET A O 1
ATOM 1286 N N . GLN A 1 160 ? 4.283 3.011 6.783 1.00 92.25 160 GLN A N 1
ATOM 1287 C CA . GLN A 1 160 ? 4.434 4.207 5.951 1.00 92.25 160 GLN A CA 1
ATOM 1288 C C . GLN A 1 160 ? 3.786 4.007 4.572 1.00 92.25 160 GLN A C 1
ATOM 1290 O O . GLN A 1 160 ? 2.972 4.829 4.159 1.00 92.25 160 GLN A O 1
ATOM 1295 N N . GLU A 1 161 ? 4.104 2.908 3.886 1.00 92.94 161 GLU A N 1
ATOM 1296 C CA . GLU A 1 161 ? 3.558 2.588 2.559 1.00 92.94 161 GLU A CA 1
ATOM 1297 C C . GLU A 1 161 ? 2.029 2.446 2.586 1.00 92.94 161 GLU A C 1
ATOM 1299 O O . GLU A 1 161 ? 1.339 2.914 1.682 1.00 92.94 161 GLU A O 1
ATOM 1304 N N . ALA A 1 162 ? 1.482 1.833 3.643 1.00 93.19 162 ALA A N 1
ATOM 1305 C CA . ALA A 1 162 ? 0.039 1.738 3.828 1.00 93.19 162 ALA A CA 1
ATOM 1306 C C . ALA A 1 162 ? -0.603 3.118 3.992 1.00 93.19 162 ALA A C 1
ATOM 1308 O O . ALA A 1 162 ? -1.592 3.398 3.324 1.00 93.19 162 ALA A O 1
ATOM 1309 N N . ALA A 1 163 ? -0.024 3.999 4.810 1.00 92.62 163 ALA A N 1
ATOM 1310 C CA . ALA A 1 163 ? -0.520 5.365 4.959 1.00 92.62 163 ALA A CA 1
ATOM 1311 C C . ALA A 1 163 ? -0.439 6.172 3.658 1.00 92.62 163 ALA A C 1
ATOM 1313 O O . ALA A 1 163 ? -1.373 6.898 3.339 1.00 92.62 163 ALA A O 1
ATOM 1314 N N . GLN A 1 164 ? 0.637 6.028 2.880 1.00 91.88 164 GLN A N 1
ATOM 1315 C CA . GLN A 1 164 ? 0.753 6.678 1.570 1.00 91.88 164 GLN A CA 1
ATOM 1316 C C . GLN A 1 164 ? -0.337 6.187 0.605 1.00 91.88 164 GLN A C 1
ATOM 1318 O O . GLN A 1 164 ? -0.947 6.997 -0.090 1.00 91.88 164 GLN A O 1
ATOM 1323 N N . MET A 1 1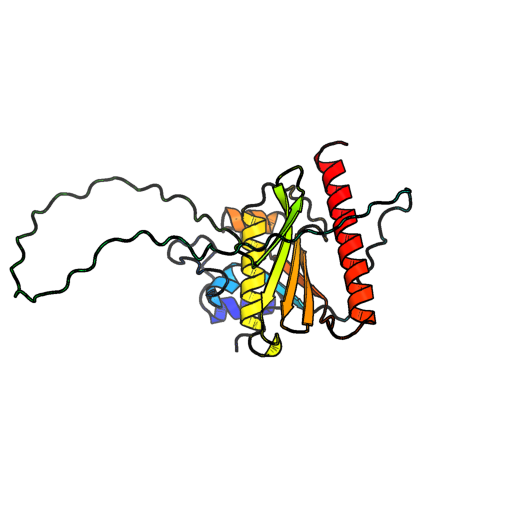65 ? -0.632 4.884 0.603 1.00 91.50 165 MET A N 1
ATOM 1324 C CA . MET A 1 165 ? -1.702 4.323 -0.220 1.00 91.50 165 MET A CA 1
ATOM 1325 C C . MET A 1 165 ? -3.089 4.798 0.225 1.00 91.50 165 MET A C 1
ATOM 1327 O O . MET A 1 165 ? -3.881 5.220 -0.612 1.00 91.50 165 MET A O 1
ATOM 1331 N N . VAL A 1 166 ? -3.373 4.786 1.531 1.00 90.44 166 VAL A N 1
ATOM 1332 C CA . VAL A 1 166 ? -4.642 5.296 2.075 1.00 90.44 166 VAL A CA 1
ATOM 1333 C C . VAL A 1 166 ? -4.818 6.772 1.749 1.00 90.44 166 VAL A C 1
ATOM 1335 O O . VAL A 1 166 ? -5.867 7.152 1.238 1.00 90.44 166 VAL A O 1
ATOM 1338 N N . GLY A 1 167 ? -3.777 7.581 1.952 1.00 88.19 167 GLY A N 1
ATOM 1339 C CA . GLY A 1 167 ? -3.791 8.992 1.586 1.00 88.19 167 GLY A CA 1
ATOM 1340 C C . GLY A 1 167 ? -4.041 9.197 0.092 1.00 88.19 167 GLY A C 1
ATOM 1341 O O . GLY A 1 167 ? -4.773 10.105 -0.286 1.00 88.19 167 GLY A O 1
ATOM 1342 N N . TRP A 1 168 ? -3.501 8.345 -0.782 1.00 87.81 168 TRP A N 1
ATOM 1343 C CA . TRP A 1 168 ? -3.800 8.425 -2.212 1.00 87.81 168 TRP A CA 1
ATOM 1344 C C . TRP A 1 168 ? -5.259 8.053 -2.518 1.00 87.81 168 TRP A C 1
ATOM 1346 O O . TRP A 1 168 ? -5.941 8.812 -3.204 1.00 87.81 168 TRP A O 1
ATOM 1356 N N . ILE A 1 169 ? -5.767 6.949 -1.965 1.00 85.75 169 ILE A N 1
ATOM 1357 C CA . ILE A 1 169 ? -7.149 6.486 -2.174 1.00 85.75 169 ILE A CA 1
ATOM 1358 C C . ILE A 1 169 ? -8.160 7.520 -1.662 1.00 85.75 169 ILE A C 1
ATOM 1360 O O . ILE A 1 169 ? -9.090 7.871 -2.389 1.00 85.75 169 ILE A O 1
ATOM 1364 N N . ALA A 1 170 ? -7.961 8.050 -0.452 1.00 83.56 170 ALA A N 1
ATOM 1365 C CA . ALA A 1 170 ? -8.868 9.004 0.185 1.00 83.56 170 ALA A CA 1
ATOM 1366 C C . ALA A 1 170 ? -9.046 10.299 -0.628 1.00 83.56 170 ALA A C 1
ATOM 1368 O O . ALA A 1 170 ? -10.135 10.868 -0.643 1.00 83.56 170 ALA A O 1
ATOM 1369 N N . ASN A 1 171 ? -8.000 10.727 -1.342 1.00 76.88 171 ASN A N 1
ATOM 1370 C CA . ASN A 1 171 ? -8.000 11.947 -2.158 1.00 76.88 171 ASN A CA 1
ATOM 1371 C C . ASN A 1 171 ? -8.229 11.692 -3.647 1.00 76.88 171 ASN A C 1
ATOM 1373 O O . ASN A 1 171 ? -8.221 12.620 -4.458 1.00 76.88 171 ASN A O 1
ATOM 1377 N N . SER A 1 172 ? -8.398 10.433 -4.035 1.00 69.31 172 SER A N 1
ATOM 1378 C CA . SER A 1 172 ? -8.661 10.086 -5.417 1.00 69.31 172 SER A CA 1
ATOM 1379 C C . SER A 1 172 ? -10.146 10.317 -5.732 1.00 69.31 172 SER A C 1
ATOM 1381 O O . SER A 1 172 ? -11.036 9.690 -5.163 1.00 69.31 172 SER A O 1
ATOM 1383 N N . ASN A 1 173 ? -10.430 11.184 -6.707 1.00 58.62 173 ASN A N 1
ATOM 1384 C CA . ASN A 1 173 ? -11.746 11.250 -7.366 1.00 58.62 173 ASN A CA 1
ATOM 1385 C C . ASN A 1 173 ? -11.918 10.116 -8.397 1.00 58.62 173 ASN A C 1
ATOM 1387 O O . ASN A 1 173 ? -12.728 10.212 -9.316 1.00 58.62 173 ASN A O 1
ATOM 1391 N N . GLN A 1 174 ? -11.079 9.082 -8.324 1.00 57.25 174 GLN A N 1
ATOM 1392 C CA . GLN A 1 174 ? -11.014 8.034 -9.331 1.00 57.25 174 GLN A CA 1
ATOM 1393 C C . GLN A 1 174 ? -12.184 7.066 -9.156 1.00 57.25 174 GLN A C 1
ATOM 1395 O O . GLN A 1 174 ? -12.649 6.832 -8.040 1.00 57.25 174 GLN A O 1
ATOM 1400 N N . SER A 1 175 ? -12.647 6.517 -10.283 1.00 51.31 175 SER A N 1
ATOM 1401 C CA . SER A 1 175 ? -13.750 5.561 -10.323 1.00 51.31 175 SER A CA 1
ATOM 1402 C C . SER A 1 175 ? -13.531 4.444 -9.307 1.00 51.31 175 SER A C 1
ATOM 1404 O O . SER A 1 175 ? -12.469 3.824 -9.255 1.00 51.31 175 SER A O 1
ATOM 1406 N N . THR A 1 176 ? -14.563 4.218 -8.504 1.00 49.06 176 THR A N 1
ATOM 1407 C CA . THR A 1 176 ? -14.633 3.256 -7.407 1.00 49.06 176 THR A CA 1
ATOM 1408 C C . THR A 1 176 ? -14.655 1.803 -7.869 1.00 49.06 176 THR A C 1
ATOM 1410 O O . THR A 1 176 ? -14.790 0.916 -7.039 1.00 49.06 176 THR A O 1
ATOM 1413 N N . GLU A 1 177 ? -14.535 1.535 -9.171 1.00 53.56 177 GLU A N 1
ATOM 1414 C CA . GLU A 1 177 ? -14.453 0.170 -9.678 1.00 53.56 177 GLU A CA 1
ATOM 1415 C C . GLU A 1 177 ? -13.154 -0.483 -9.175 1.00 53.56 177 GLU A C 1
ATOM 1417 O O . GLU A 1 177 ? -12.065 -0.068 -9.600 1.00 53.56 177 GLU A O 1
ATOM 1422 N N . PRO A 1 178 ? -13.245 -1.481 -8.270 1.00 49.66 178 PRO A N 1
ATOM 1423 C CA . PRO A 1 178 ? -12.112 -2.097 -7.592 1.00 49.66 178 PRO A CA 1
ATOM 1424 C C . PRO A 1 178 ? -11.401 -3.052 -8.551 1.00 49.66 178 PRO A C 1
ATOM 1426 O O . PRO A 1 178 ? -11.423 -4.272 -8.411 1.00 49.66 178 PRO A O 1
ATOM 1429 N N . LEU A 1 179 ? -10.792 -2.493 -9.590 1.00 54.88 179 LEU A N 1
ATOM 1430 C CA . LEU A 1 179 ? -10.002 -3.254 -10.536 1.00 54.88 179 LEU A CA 1
ATOM 1431 C C . LEU A 1 179 ? -8.573 -3.330 -10.005 1.00 54.88 179 LEU A C 1
ATOM 1433 O O . LEU A 1 179 ? -7.842 -2.335 -9.955 1.00 54.88 179 LEU A O 1
ATOM 1437 N N . LEU A 1 180 ? -8.200 -4.541 -9.578 1.00 58.25 180 LEU A N 1
ATOM 1438 C CA . LEU A 1 180 ? -6.834 -4.885 -9.199 1.00 58.25 180 LEU A CA 1
ATOM 1439 C C . LEU A 1 180 ? -5.856 -4.364 -10.261 1.00 58.25 180 LEU A C 1
ATOM 1441 O O . LEU A 1 180 ? -6.043 -4.583 -11.457 1.00 58.25 180 LEU A O 1
ATOM 1445 N N . GLY A 1 181 ? -4.785 -3.706 -9.813 1.00 63.16 181 GLY A N 1
ATOM 1446 C CA . GLY A 1 181 ? -3.728 -3.206 -10.698 1.00 63.16 181 GLY A CA 1
ATOM 1447 C C . GLY A 1 181 ? -3.692 -1.691 -10.902 1.00 63.16 181 GLY A C 1
ATOM 1448 O O . GLY A 1 181 ? -2.724 -1.210 -11.480 1.00 63.16 181 GLY A O 1
ATOM 1449 N N . ARG A 1 182 ? -4.681 -0.933 -10.407 1.00 76.25 182 ARG A N 1
ATOM 1450 C CA . ARG A 1 182 ? -4.738 0.537 -10.577 1.00 76.25 182 ARG A CA 1
ATOM 1451 C C . ARG A 1 182 ? -4.035 1.341 -9.490 1.00 76.25 182 ARG A C 1
ATOM 1453 O O . ARG A 1 182 ? -3.509 2.413 -9.761 1.00 76.25 182 ARG A O 1
ATOM 1460 N N . TYR A 1 183 ? -3.993 0.798 -8.279 1.00 85.88 183 TYR A N 1
ATOM 1461 C CA . TYR A 1 183 ? -3.313 1.400 -7.139 1.00 85.88 183 TYR A CA 1
ATOM 1462 C C . TYR A 1 183 ? -2.129 0.536 -6.762 1.00 85.88 183 TYR A C 1
ATOM 1464 O O . TYR A 1 183 ? -2.275 -0.481 -6.077 1.00 85.88 183 TYR A O 1
ATOM 1472 N N . PHE A 1 184 ? -0.953 0.922 -7.247 1.00 90.56 184 PHE A N 1
ATOM 1473 C CA . PHE A 1 184 ? 0.273 0.211 -6.936 1.00 90.56 184 PHE A CA 1
ATOM 1474 C C . PHE A 1 184 ? 1.394 1.130 -6.468 1.00 90.56 184 PHE A C 1
ATOM 1476 O O . PHE A 1 184 ? 1.490 2.303 -6.831 1.00 90.56 184 PHE A O 1
ATOM 1483 N N . HIS A 1 185 ? 2.233 0.557 -5.616 1.00 92.62 185 HIS A N 1
ATOM 1484 C CA . HIS A 1 185 ? 3.355 1.208 -4.968 1.00 92.62 185 HIS A CA 1
ATOM 1485 C C . HIS A 1 185 ? 4.630 0.434 -5.289 1.00 92.62 185 HIS A C 1
ATOM 1487 O O . HIS A 1 185 ? 4.700 -0.773 -5.045 1.00 92.62 185 HIS A O 1
ATOM 1493 N N . ILE A 1 186 ? 5.634 1.115 -5.833 1.00 94.69 186 ILE A N 1
ATOM 1494 C CA . ILE A 1 186 ? 6.961 0.554 -6.080 1.00 94.69 186 ILE A CA 1
ATOM 1495 C C . ILE A 1 186 ? 7.884 1.046 -4.969 1.00 94.69 186 ILE A C 1
ATOM 1497 O O . ILE A 1 186 ? 8.173 2.235 -4.872 1.00 94.69 186 ILE A O 1
ATOM 1501 N N . SER A 1 187 ? 8.370 0.121 -4.148 1.00 94.75 187 SER A N 1
ATOM 1502 C CA . SER A 1 187 ? 9.302 0.425 -3.062 1.00 94.75 187 SER A CA 1
ATOM 1503 C C . SER A 1 187 ? 10.669 -0.171 -3.357 1.00 94.75 187 SER A C 1
ATOM 1505 O O . SER A 1 187 ? 10.784 -1.386 -3.521 1.00 94.75 187 SER A O 1
ATOM 1507 N N . GLN A 1 188 ? 11.719 0.646 -3.354 1.00 94.31 188 GLN A N 1
ATOM 1508 C CA . GLN A 1 188 ? 13.099 0.168 -3.397 1.00 94.31 188 GLN A CA 1
ATOM 1509 C C . GLN A 1 188 ? 13.787 0.369 -2.046 1.00 94.31 188 GLN A C 1
ATOM 1511 O O . GLN A 1 188 ? 14.026 1.495 -1.628 1.00 94.31 188 GLN A O 1
ATOM 1516 N N . ASP A 1 189 ? 14.221 -0.724 -1.424 1.00 93.06 189 ASP A N 1
ATOM 1517 C CA . ASP A 1 189 ? 15.047 -0.713 -0.216 1.00 93.06 189 ASP A CA 1
ATOM 1518 C C . ASP A 1 189 ? 16.434 -1.240 -0.536 1.00 93.06 189 ASP A C 1
ATOM 1520 O O . ASP A 1 189 ? 16.668 -2.447 -0.648 1.00 93.06 189 ASP A O 1
ATOM 1524 N N . ARG A 1 190 ? 17.379 -0.315 -0.709 1.00 91.44 190 ARG A N 1
ATOM 1525 C CA . ARG A 1 190 ? 18.743 -0.610 -1.150 1.00 91.44 190 ARG A CA 1
ATOM 1526 C C . ARG A 1 190 ? 18.741 -1.451 -2.438 1.00 91.44 190 ARG A C 1
ATOM 1528 O O . ARG A 1 190 ? 18.534 -0.908 -3.521 1.00 91.44 190 ARG A O 1
ATOM 1535 N N . THR A 1 191 ? 19.000 -2.755 -2.332 1.00 93.19 191 THR A N 1
ATOM 1536 C CA . THR A 1 191 ? 19.070 -3.698 -3.460 1.00 93.19 191 THR A CA 1
ATOM 1537 C C . THR A 1 191 ? 17.779 -4.484 -3.679 1.00 93.19 191 THR A C 1
ATOM 1539 O O . THR A 1 191 ? 17.753 -5.345 -4.547 1.00 93.19 191 THR A O 1
ATOM 1542 N N . GLU A 1 192 ? 16.728 -4.245 -2.895 1.00 94.00 192 GLU A N 1
ATOM 1543 C CA . GLU A 1 192 ? 15.480 -5.009 -2.930 1.00 94.00 192 GLU A CA 1
ATOM 1544 C C . GLU A 1 192 ? 14.329 -4.134 -3.432 1.00 94.00 192 GLU A C 1
ATOM 1546 O O . GLU A 1 192 ? 13.991 -3.133 -2.806 1.00 94.00 192 GLU A O 1
ATOM 1551 N N . ILE A 1 193 ? 13.706 -4.517 -4.544 1.00 94.62 193 ILE A N 1
ATOM 1552 C CA . ILE A 1 193 ? 12.516 -3.850 -5.080 1.00 94.62 193 ILE A CA 1
ATOM 1553 C C . ILE A 1 193 ? 11.275 -4.689 -4.779 1.00 94.62 193 ILE A C 1
ATOM 1555 O O . ILE A 1 193 ? 11.273 -5.910 -4.962 1.00 94.62 193 ILE A O 1
ATOM 1559 N N . TYR A 1 194 ? 10.218 -4.013 -4.346 1.00 93.88 194 TYR A N 1
ATOM 1560 C CA . TYR A 1 194 ? 8.907 -4.572 -4.060 1.00 93.88 194 TYR A CA 1
ATOM 1561 C C . TYR A 1 194 ? 7.846 -3.818 -4.856 1.00 93.88 194 TYR A C 1
ATOM 1563 O O . TYR A 1 194 ? 7.934 -2.602 -5.019 1.00 93.88 194 TYR A O 1
ATOM 1571 N N . ILE A 1 195 ? 6.832 -4.537 -5.326 1.00 93.38 195 ILE A N 1
ATOM 1572 C CA . ILE A 1 195 ? 5.629 -3.954 -5.924 1.00 93.38 195 ILE A CA 1
ATOM 1573 C C . ILE A 1 195 ? 4.460 -4.351 -5.037 1.00 93.38 195 ILE A C 1
ATOM 1575 O O . ILE A 1 195 ? 4.275 -5.537 -4.779 1.00 93.38 195 ILE A O 1
ATOM 1579 N N . SER A 1 196 ? 3.691 -3.378 -4.562 1.00 92.38 196 SER A N 1
ATOM 1580 C CA . SER A 1 196 ? 2.508 -3.627 -3.741 1.00 92.38 196 SER A CA 1
ATOM 1581 C C . SER A 1 196 ? 1.251 -3.141 -4.438 1.00 92.38 196 SER A C 1
ATOM 1583 O O . SER A 1 196 ? 1.242 -2.016 -4.926 1.00 92.38 196 SER A O 1
ATOM 1585 N N . PHE A 1 197 ? 0.197 -3.955 -4.452 1.00 90.75 197 PHE A N 1
ATOM 1586 C CA . PHE A 1 197 ? -1.111 -3.591 -5.004 1.00 90.75 197 PHE A CA 1
ATOM 1587 C C . PHE A 1 197 ? -2.140 -3.449 -3.893 1.00 90.75 197 PHE A C 1
ATOM 1589 O O . PHE A 1 197 ? -2.203 -4.304 -3.008 1.00 90.75 197 PHE A O 1
ATOM 1596 N N . ALA A 1 198 ? -2.947 -2.393 -3.954 1.00 89.62 198 ALA A N 1
ATOM 1597 C CA . ALA A 1 198 ? -4.081 -2.215 -3.062 1.00 89.62 198 ALA A CA 1
ATOM 1598 C C . ALA A 1 198 ? -5.337 -2.872 -3.641 1.00 89.62 198 ALA A C 1
ATOM 1600 O O . ALA A 1 198 ? -5.694 -2.649 -4.797 1.00 89.62 198 ALA A O 1
ATOM 1601 N N . GLU A 1 199 ? -6.009 -3.656 -2.809 1.00 87.50 199 GLU A N 1
ATOM 1602 C CA . GLU A 1 199 ? -7.342 -4.197 -3.047 1.00 87.50 199 GLU A CA 1
ATOM 1603 C C . GLU A 1 199 ? -8.263 -3.706 -1.931 1.00 87.50 199 GLU A C 1
ATOM 1605 O O . GLU A 1 199 ? -7.928 -3.821 -0.751 1.00 87.50 199 GLU A O 1
ATOM 1610 N N . TYR A 1 200 ? -9.403 -3.130 -2.292 1.00 86.69 200 TYR A N 1
ATOM 1611 C CA . TYR A 1 200 ? -10.393 -2.602 -1.357 1.00 86.69 200 TYR A CA 1
ATOM 1612 C C . TYR A 1 200 ? -11.754 -2.494 -2.052 1.00 86.69 200 TYR A C 1
ATOM 1614 O O . TYR A 1 200 ? -11.827 -2.513 -3.279 1.00 86.69 200 TYR A O 1
ATOM 1622 N N . ASP A 1 201 ? -12.827 -2.383 -1.271 1.00 83.62 201 ASP A N 1
ATOM 1623 C CA . ASP A 1 201 ? -14.192 -2.220 -1.771 1.00 83.62 201 ASP A CA 1
ATOM 1624 C C . ASP A 1 201 ? -14.739 -0.805 -1.514 1.00 83.62 201 ASP A C 1
ATOM 1626 O O . ASP A 1 201 ? -14.109 0.037 -0.868 1.00 83.62 201 ASP A O 1
ATOM 1630 N N . ASN A 1 202 ? -15.951 -0.537 -2.002 1.00 83.75 202 ASN A N 1
ATOM 1631 C CA . ASN A 1 202 ? -16.610 0.754 -1.794 1.00 83.75 202 ASN A CA 1
ATOM 1632 C C . ASN A 1 202 ? -16.878 1.039 -0.317 1.00 83.75 202 ASN A C 1
ATOM 1634 O O . ASN A 1 202 ? -16.784 2.192 0.097 1.00 83.75 202 ASN A O 1
ATOM 1638 N N . ASN A 1 203 ? -17.140 0.004 0.487 1.00 86.44 203 ASN A N 1
ATOM 1639 C CA . ASN A 1 203 ? -17.331 0.165 1.925 1.00 86.44 203 ASN A CA 1
ATOM 1640 C C . ASN A 1 203 ? -16.059 0.718 2.579 1.00 86.44 203 ASN A C 1
ATOM 1642 O O . ASN A 1 203 ? -16.145 1.553 3.477 1.00 86.44 203 ASN A O 1
ATOM 1646 N N . TYR A 1 204 ? -14.873 0.295 2.126 1.00 88.81 204 TYR A N 1
ATOM 1647 C CA . TYR A 1 204 ? -13.603 0.831 2.613 1.00 88.81 204 TYR A CA 1
ATOM 1648 C C . TYR A 1 204 ? -13.456 2.316 2.284 1.00 88.81 204 TYR A C 1
ATOM 1650 O O . TYR A 1 204 ? -13.056 3.107 3.135 1.00 88.81 204 TYR A O 1
ATOM 1658 N N . VAL A 1 205 ? -13.835 2.722 1.073 1.00 85.81 205 VAL A N 1
ATOM 1659 C CA . VAL A 1 205 ? -13.827 4.140 0.690 1.00 85.81 205 VAL A CA 1
ATOM 1660 C C . VAL A 1 205 ? -14.815 4.942 1.542 1.00 85.81 205 VAL A C 1
ATOM 1662 O O . VAL A 1 205 ? -14.499 6.048 1.978 1.00 85.81 205 VAL A O 1
ATOM 1665 N N . GLU A 1 206 ? -15.999 4.398 1.829 1.00 85.44 206 GLU A N 1
ATOM 1666 C CA . GLU A 1 206 ? -16.948 5.034 2.746 1.00 85.44 206 GLU A CA 1
ATOM 1667 C C . GLU A 1 206 ? -16.394 5.155 4.165 1.00 85.44 206 GLU A C 1
ATOM 1669 O O . GLU A 1 206 ? -16.546 6.210 4.782 1.00 85.44 206 GLU A O 1
ATOM 1674 N N . TYR A 1 207 ? -15.694 4.129 4.653 1.00 88.88 207 TYR A N 1
ATOM 1675 C CA . TYR A 1 207 ? -14.995 4.179 5.932 1.00 88.88 207 TYR A CA 1
ATOM 1676 C C . TYR A 1 207 ? -13.978 5.323 5.979 1.00 88.88 207 TYR A C 1
ATOM 1678 O O . TYR A 1 207 ? -13.957 6.065 6.956 1.00 88.88 207 TYR A O 1
ATOM 1686 N N . LEU A 1 208 ? -13.174 5.505 4.929 1.00 87.69 208 LEU A N 1
ATOM 1687 C CA . LEU A 1 208 ? -12.194 6.594 4.867 1.00 87.69 208 LEU A CA 1
ATOM 1688 C C . LEU A 1 208 ? -12.831 7.990 4.817 1.00 87.69 208 LEU A C 1
ATOM 1690 O O . LEU A 1 208 ? -12.170 8.958 5.170 1.00 87.69 208 LEU A O 1
ATOM 1694 N N . ARG A 1 209 ? -14.081 8.105 4.351 1.00 85.00 209 ARG A N 1
ATOM 1695 C CA . ARG A 1 209 ? -14.799 9.387 4.229 1.00 85.00 209 ARG A CA 1
ATOM 1696 C C . ARG A 1 209 ? -15.643 9.737 5.449 1.00 85.00 209 ARG A C 1
ATOM 1698 O O . ARG A 1 209 ? -15.843 10.914 5.729 1.00 85.00 209 ARG A O 1
ATOM 1705 N N . LYS A 1 210 ? -16.240 8.728 6.086 1.00 84.50 210 LYS A N 1
ATOM 1706 C CA . LYS A 1 210 ? -17.258 8.895 7.135 1.00 84.50 210 LYS A CA 1
ATOM 1707 C C . LYS A 1 210 ? -16.796 8.362 8.489 1.00 84.50 210 LYS A C 1
ATOM 1709 O O . LYS A 1 210 ? -17.388 8.704 9.506 1.00 84.50 210 LYS A O 1
ATOM 1714 N N . GLY A 1 211 ? -15.792 7.482 8.531 1.00 80.38 211 GLY A N 1
ATOM 1715 C CA . GLY A 1 211 ? -15.294 6.823 9.747 1.00 80.38 211 GLY A CA 1
ATOM 1716 C C . GLY A 1 211 ? -16.256 5.805 10.367 1.00 80.38 211 GLY A C 1
ATOM 1717 O O . GLY A 1 211 ? -15.859 5.047 11.255 1.00 80.38 211 GLY A O 1
ATOM 1718 N N . ASP A 1 212 ? -17.504 5.763 9.902 1.00 70.69 212 ASP A N 1
ATOM 1719 C CA . ASP A 1 212 ? -18.528 4.809 10.302 1.00 70.69 212 ASP A CA 1
ATOM 1720 C C . ASP A 1 212 ? -18.574 3.635 9.324 1.00 70.69 212 ASP A C 1
ATOM 1722 O O . ASP A 1 212 ? -18.390 3.780 8.118 1.00 70.69 212 ASP A O 1
ATOM 1726 N N . THR A 1 213 ? -18.813 2.450 9.869 1.00 64.81 213 THR A N 1
ATOM 1727 C CA . THR A 1 213 ? -18.952 1.217 9.094 1.00 64.81 213 THR A CA 1
ATOM 1728 C C . THR A 1 213 ? -20.193 0.409 9.451 1.00 64.81 213 THR A C 1
ATOM 1730 O O . THR A 1 213 ? -20.280 -0.753 9.064 1.00 64.81 213 THR A O 1
ATOM 1733 N N . GLN A 1 214 ? -21.147 0.976 10.205 1.00 62.56 214 GLN A N 1
ATOM 1734 C CA . GLN A 1 214 ? -22.397 0.303 10.595 1.00 62.56 214 GLN A CA 1
ATOM 1735 C C . GLN A 1 214 ? -22.174 -1.130 11.136 1.00 62.56 214 GLN A C 1
ATOM 1737 O O . GLN A 1 214 ? -22.964 -2.043 10.908 1.00 62.56 214 GLN A O 1
ATOM 1742 N N . GLY A 1 215 ? -21.053 -1.356 11.832 1.00 59.72 215 GLY A N 1
ATOM 1743 C CA . GLY A 1 215 ? -20.680 -2.656 12.399 1.00 59.72 215 GLY A CA 1
ATOM 1744 C C . GLY A 1 215 ? -19.940 -3.632 11.467 1.00 59.72 215 GLY A C 1
ATOM 1745 O O . GLY A 1 215 ? -19.523 -4.694 11.935 1.00 59.72 215 GLY A O 1
ATOM 1746 N N . GLN A 1 216 ? -19.700 -3.306 10.192 1.00 66.19 216 GLN A N 1
ATOM 1747 C CA . GLN A 1 216 ? -18.920 -4.148 9.276 1.00 66.19 216 GLN A CA 1
ATOM 1748 C C . GLN A 1 216 ? -17.458 -3.697 9.164 1.00 66.19 216 GLN A C 1
ATOM 1750 O O . GLN A 1 216 ? -17.132 -2.667 8.590 1.00 66.19 216 GLN A O 1
ATOM 1755 N N . ALA A 1 217 ? -16.516 -4.499 9.660 1.00 70.31 217 ALA A N 1
ATOM 1756 C CA . ALA A 1 217 ? -15.101 -4.212 9.424 1.00 70.31 217 ALA A CA 1
ATOM 1757 C C . ALA A 1 217 ? -14.733 -4.469 7.946 1.00 70.31 217 ALA A C 1
ATOM 1759 O O . ALA A 1 217 ? -14.593 -5.627 7.549 1.00 70.31 217 ALA A O 1
ATOM 1760 N N . THR A 1 218 ? -14.595 -3.388 7.176 1.00 87.94 218 THR A N 1
ATOM 1761 C CA . THR A 1 218 ? -13.984 -3.329 5.836 1.00 87.94 218 THR A CA 1
ATOM 1762 C C . THR A 1 218 ? -12.495 -2.970 5.933 1.00 87.94 218 THR A C 1
ATOM 1764 O O . THR A 1 218 ? -12.069 -2.344 6.911 1.00 87.94 218 THR A O 1
ATOM 1767 N N . PHE A 1 219 ? -11.708 -3.403 4.947 1.00 90.94 219 PHE A N 1
ATOM 1768 C CA . PHE A 1 219 ? -10.252 -3.313 4.940 1.00 90.94 219 PHE A CA 1
ATOM 1769 C C . PHE A 1 219 ? -9.714 -3.019 3.540 1.00 90.94 219 PHE A C 1
ATOM 1771 O O . PHE A 1 219 ? -10.262 -3.492 2.547 1.00 90.94 219 PHE A O 1
ATOM 1778 N N . MET A 1 220 ? -8.564 -2.347 3.489 1.00 91.31 220 MET A N 1
ATOM 1779 C CA . MET A 1 220 ? -7.666 -2.429 2.341 1.00 91.31 220 MET A CA 1
ATOM 1780 C C . MET A 1 220 ? -6.678 -3.566 2.561 1.00 91.31 220 MET A C 1
ATOM 1782 O O . MET A 1 220 ? -5.986 -3.601 3.581 1.00 91.31 220 MET A O 1
ATOM 1786 N N . THR A 1 221 ? -6.536 -4.439 1.574 1.00 90.94 221 THR A N 1
ATOM 1787 C CA . THR A 1 221 ? -5.476 -5.445 1.531 1.00 90.94 221 THR A CA 1
ATOM 1788 C C . THR A 1 221 ? -4.339 -4.962 0.636 1.00 90.94 221 THR A C 1
ATOM 1790 O O . THR A 1 221 ? -4.560 -4.603 -0.516 1.00 90.94 221 THR A O 1
ATOM 1793 N N . LEU A 1 222 ? -3.111 -4.950 1.162 1.00 90.25 222 LEU A N 1
ATOM 1794 C CA . LEU A 1 222 ? -1.900 -4.715 0.376 1.00 90.25 222 LEU A CA 1
ATOM 1795 C C . LEU A 1 222 ? -1.229 -6.044 0.037 1.00 90.25 222 LEU A C 1
ATOM 1797 O O . LEU A 1 222 ? -0.766 -6.760 0.929 1.00 90.25 222 LEU A O 1
ATOM 1801 N N . HIS A 1 223 ? -1.149 -6.333 -1.258 1.00 89.06 223 HIS A N 1
ATOM 1802 C CA . HIS A 1 223 ? -0.483 -7.508 -1.814 1.00 89.06 223 HIS A CA 1
ATOM 1803 C C . HIS A 1 223 ? 0.941 -7.150 -2.216 1.00 89.06 223 HIS A C 1
ATOM 1805 O O . HIS A 1 223 ? 1.139 -6.493 -3.234 1.00 89.06 223 HIS A O 1
ATOM 1811 N N . GLU A 1 224 ? 1.927 -7.561 -1.420 1.00 89.38 224 GLU A N 1
ATOM 1812 C CA . GLU A 1 224 ? 3.346 -7.252 -1.646 1.00 89.38 224 GLU A CA 1
ATOM 1813 C C . GLU A 1 224 ? 4.041 -8.368 -2.444 1.00 89.38 224 GLU A C 1
ATOM 1815 O O . GLU A 1 224 ? 4.058 -9.525 -2.021 1.00 89.38 224 GLU A O 1
ATOM 1820 N N . PHE A 1 225 ? 4.683 -8.011 -3.556 1.00 89.56 225 PHE A N 1
ATOM 1821 C CA . PHE A 1 225 ? 5.452 -8.905 -4.420 1.00 89.56 225 PHE A CA 1
ATOM 1822 C C . PHE A 1 225 ? 6.931 -8.519 -4.416 1.00 89.56 225 PHE A C 1
ATOM 1824 O O . PHE A 1 225 ? 7.284 -7.361 -4.633 1.00 89.56 225 PHE A O 1
ATOM 1831 N N . GLY A 1 226 ? 7.808 -9.504 -4.216 1.00 88.88 226 GLY A N 1
ATOM 1832 C CA . GLY A 1 226 ? 9.255 -9.308 -4.140 1.00 88.88 226 GLY A CA 1
ATOM 1833 C C . GLY A 1 226 ? 9.910 -10.226 -3.100 1.00 88.88 226 GLY A C 1
ATOM 1834 O O . GLY A 1 226 ? 9.287 -11.193 -2.655 1.00 88.88 226 GLY A O 1
ATOM 1835 N N . PRO A 1 227 ? 11.165 -9.948 -2.708 1.00 92.81 227 PRO A N 1
ATOM 1836 C CA . PRO A 1 227 ? 12.037 -8.920 -3.280 1.00 92.81 227 PRO A CA 1
ATOM 1837 C C . PRO A 1 227 ? 12.523 -9.287 -4.691 1.00 92.81 227 PRO A C 1
ATOM 1839 O O . PRO A 1 227 ? 12.775 -10.457 -4.983 1.00 92.81 227 PRO A O 1
ATOM 1842 N N . ARG A 1 228 ? 12.698 -8.278 -5.549 1.00 94.12 228 ARG A N 1
ATOM 1843 C CA . ARG A 1 228 ? 13.517 -8.345 -6.771 1.00 94.12 228 ARG A CA 1
ATOM 1844 C C . ARG A 1 228 ? 14.884 -7.740 -6.479 1.00 94.12 228 ARG A C 1
ATOM 1846 O O . ARG A 1 228 ? 14.951 -6.617 -5.987 1.00 94.12 228 ARG A O 1
ATOM 1853 N N . ASN A 1 229 ? 15.963 -8.468 -6.747 1.00 94.50 229 ASN A N 1
ATOM 1854 C CA . ASN A 1 229 ? 17.311 -7.999 -6.454 1.00 94.50 229 ASN A CA 1
ATOM 1855 C C . ASN A 1 229 ? 17.867 -7.149 -7.607 1.00 94.50 229 ASN A C 1
ATOM 1857 O O . ASN A 1 229 ? 18.023 -7.645 -8.721 1.00 94.50 229 ASN A O 1
ATOM 1861 N N . THR A 1 230 ? 18.244 -5.899 -7.329 1.00 93.94 230 THR A N 1
ATOM 1862 C CA . THR A 1 230 ? 18.793 -4.974 -8.337 1.00 93.94 230 THR A CA 1
ATOM 1863 C C . THR A 1 230 ? 20.122 -5.421 -8.937 1.00 93.94 230 THR A C 1
ATOM 1865 O O . THR A 1 230 ? 20.475 -5.005 -10.038 1.00 93.94 230 THR A O 1
ATOM 1868 N N . LEU A 1 231 ? 20.853 -6.294 -8.242 1.00 95.38 231 LEU A N 1
ATOM 1869 C CA . LEU A 1 231 ? 22.112 -6.871 -8.712 1.00 95.38 231 LEU A CA 1
ATOM 1870 C C . LEU A 1 231 ? 21.906 -8.143 -9.549 1.00 95.38 231 LEU A C 1
ATOM 1872 O O . LEU A 1 231 ? 22.874 -8.717 -10.045 1.00 95.38 231 LEU A O 1
ATOM 1876 N N . ASN A 1 232 ? 20.664 -8.613 -9.697 1.00 97.19 232 ASN A N 1
ATOM 1877 C CA . ASN A 1 232 ? 20.331 -9.806 -10.461 1.00 97.19 232 ASN A CA 1
ATOM 1878 C C . ASN A 1 232 ? 19.670 -9.424 -11.796 1.00 97.19 232 ASN A C 1
ATOM 1880 O O . ASN A 1 232 ? 18.575 -8.868 -11.839 1.00 97.19 232 ASN A O 1
ATOM 1884 N N . SER A 1 233 ? 20.319 -9.761 -12.913 1.00 96.25 233 SER A N 1
ATOM 1885 C CA . SER A 1 233 ? 19.846 -9.392 -14.255 1.00 96.25 233 SER A CA 1
ATOM 1886 C C . SER A 1 233 ? 18.507 -10.029 -14.637 1.00 96.25 233 SER A C 1
ATOM 1888 O O . SER A 1 233 ? 17.714 -9.408 -15.345 1.00 96.25 233 SER A O 1
ATOM 1890 N N . ARG A 1 234 ? 18.224 -11.247 -14.159 1.00 95.44 234 ARG A N 1
ATOM 1891 C CA . ARG A 1 234 ? 16.937 -11.914 -14.382 1.00 95.44 234 ARG A CA 1
ATOM 1892 C C . ARG A 1 234 ? 15.821 -11.198 -13.628 1.00 95.44 234 ARG A C 1
ATOM 1894 O O . ARG A 1 234 ? 14.788 -10.914 -14.230 1.00 95.44 234 ARG A O 1
ATOM 1901 N N . ASP A 1 235 ? 16.047 -10.866 -12.359 1.00 95.38 235 ASP A N 1
ATOM 1902 C CA . ASP A 1 235 ? 15.077 -10.120 -11.554 1.00 95.38 235 ASP A CA 1
ATOM 1903 C C . ASP A 1 235 ? 14.766 -8.763 -12.188 1.00 95.38 235 ASP A C 1
ATOM 1905 O O . ASP A 1 235 ? 13.598 -8.393 -12.273 1.00 95.38 235 ASP A O 1
ATOM 1909 N N . MET A 1 236 ? 15.786 -8.060 -12.690 1.00 96.31 236 MET A N 1
ATOM 1910 C CA . MET A 1 236 ? 15.612 -6.770 -13.361 1.00 96.31 236 MET A CA 1
ATOM 1911 C C . MET A 1 236 ? 14.904 -6.882 -14.713 1.00 96.31 236 MET A C 1
ATOM 1913 O O . MET A 1 236 ? 14.102 -6.011 -15.047 1.00 96.31 236 MET A O 1
ATOM 1917 N N . LYS A 1 237 ? 15.131 -7.962 -15.474 1.00 94.38 237 LYS A N 1
ATOM 1918 C CA . LYS A 1 237 ? 14.384 -8.232 -16.711 1.00 94.38 237 LYS A CA 1
ATOM 1919 C C . LYS A 1 237 ? 12.897 -8.446 -16.422 1.00 94.38 237 LYS A C 1
ATOM 1921 O O . LYS A 1 237 ? 12.054 -7.801 -17.039 1.00 94.38 237 LYS A O 1
ATOM 1926 N N . GLU A 1 238 ? 12.583 -9.324 -15.475 1.00 93.44 238 GLU A N 1
ATOM 1927 C CA . GLU A 1 238 ? 11.203 -9.622 -15.079 1.00 93.44 238 GLU A CA 1
ATOM 1928 C C . GLU A 1 238 ? 10.512 -8.397 -14.446 1.00 93.44 238 GLU A C 1
ATOM 1930 O O . GLU A 1 238 ? 9.332 -8.147 -14.702 1.00 93.44 238 GLU A O 1
ATOM 1935 N N . LEU A 1 239 ? 11.246 -7.586 -13.673 1.00 93.19 239 LEU A N 1
ATOM 1936 C CA . LEU A 1 239 ? 10.754 -6.310 -13.152 1.00 93.19 239 LEU A CA 1
ATOM 1937 C C . LEU A 1 239 ? 10.419 -5.339 -14.289 1.00 93.19 239 LEU A C 1
ATOM 1939 O O . LEU A 1 239 ? 9.328 -4.777 -14.300 1.00 93.19 239 LEU A O 1
ATOM 1943 N N . GLY A 1 240 ? 11.320 -5.175 -15.262 1.00 94.62 240 GLY A N 1
ATOM 1944 C CA . GLY A 1 240 ? 11.095 -4.313 -16.423 1.00 94.62 240 GLY A CA 1
ATOM 1945 C C . GLY A 1 240 ? 9.861 -4.726 -17.228 1.00 94.62 240 GLY A C 1
ATOM 1946 O O . GLY A 1 240 ? 9.047 -3.878 -17.578 1.00 94.62 240 GLY A O 1
ATOM 1947 N N . GLN A 1 241 ? 9.668 -6.031 -17.444 1.00 95.38 241 GLN A N 1
ATOM 1948 C CA . GLN A 1 241 ? 8.462 -6.569 -18.086 1.00 95.38 241 GLN A CA 1
ATOM 1949 C C . GLN A 1 241 ? 7.192 -6.277 -17.276 1.00 95.38 241 GLN A C 1
ATOM 1951 O O . GLN A 1 241 ? 6.171 -5.902 -17.846 1.00 95.38 241 GLN A O 1
ATOM 1956 N N . THR A 1 242 ? 7.261 -6.408 -15.949 1.00 92.75 242 THR A N 1
ATOM 1957 C CA . THR A 1 242 ? 6.126 -6.119 -15.060 1.00 92.75 242 THR A CA 1
ATOM 1958 C C . THR A 1 242 ? 5.752 -4.636 -15.107 1.00 92.75 242 THR A C 1
ATOM 1960 O O . THR A 1 242 ? 4.585 -4.304 -15.293 1.00 92.75 242 THR A O 1
ATOM 1963 N N . ILE A 1 243 ? 6.736 -3.738 -15.001 1.00 91.69 243 ILE A N 1
ATOM 1964 C CA . ILE A 1 243 ? 6.518 -2.284 -15.071 1.00 91.69 243 ILE A CA 1
ATOM 1965 C C . ILE A 1 243 ? 5.975 -1.880 -16.445 1.00 91.69 243 ILE A C 1
ATOM 1967 O O . ILE A 1 243 ? 5.063 -1.056 -16.519 1.00 91.69 243 ILE A O 1
ATOM 1971 N N . LEU A 1 244 ? 6.488 -2.471 -17.529 1.00 92.38 244 LEU A N 1
ATOM 1972 C CA . LEU A 1 244 ? 5.966 -2.231 -18.873 1.00 92.38 244 LEU A CA 1
ATOM 1973 C C . LEU A 1 244 ? 4.490 -2.635 -18.974 1.00 92.38 244 LEU A C 1
ATOM 1975 O O . LEU A 1 244 ? 3.678 -1.832 -19.421 1.00 92.38 244 LEU A O 1
ATOM 1979 N N . ALA A 1 245 ? 4.123 -3.829 -18.500 1.00 91.62 245 ALA A N 1
ATOM 1980 C CA . ALA A 1 245 ? 2.734 -4.287 -18.504 1.00 91.62 245 ALA A CA 1
ATOM 1981 C C . ALA A 1 245 ? 1.806 -3.362 -17.694 1.00 91.62 245 ALA A C 1
ATOM 1983 O O . ALA A 1 245 ? 0.714 -3.032 -18.153 1.00 91.62 245 ALA A O 1
ATOM 1984 N N . LEU A 1 246 ? 2.250 -2.892 -16.523 1.00 89.88 246 LEU A N 1
ATOM 1985 C CA . LEU A 1 246 ? 1.496 -1.929 -15.709 1.00 89.88 246 LEU A CA 1
ATOM 1986 C C . LEU A 1 246 ? 1.347 -0.572 -16.405 1.00 89.88 246 LEU A C 1
ATOM 1988 O O . LEU A 1 246 ? 0.282 0.034 -16.344 1.00 89.88 246 LEU A O 1
ATOM 1992 N N . THR A 1 247 ? 2.386 -0.117 -17.104 1.00 88.44 247 THR A N 1
ATOM 1993 C CA . THR A 1 247 ? 2.352 1.135 -17.873 1.00 88.44 247 THR A CA 1
ATOM 1994 C C . THR A 1 247 ? 1.378 1.034 -19.047 1.00 88.44 247 THR A C 1
ATOM 1996 O O . THR A 1 247 ? 0.579 1.942 -19.257 1.00 88.44 247 THR A O 1
ATOM 1999 N N . LEU A 1 248 ? 1.386 -0.087 -19.778 1.00 89.19 248 LEU A N 1
ATOM 2000 C CA . LEU A 1 248 ? 0.430 -0.351 -20.858 1.00 89.19 248 LEU A CA 1
ATOM 2001 C C . LEU A 1 248 ? -1.006 -0.437 -20.330 1.00 89.19 248 LEU A C 1
ATOM 2003 O O . LEU A 1 248 ? -1.914 0.130 -20.930 1.00 89.19 248 LEU A O 1
ATOM 2007 N N . ARG A 1 249 ? -1.219 -1.079 -19.174 1.00 86.62 249 ARG A N 1
ATOM 2008 C CA . ARG A 1 249 ? -2.533 -1.096 -18.518 1.00 86.62 249 ARG A CA 1
ATOM 2009 C C . ARG A 1 249 ? -2.987 0.312 -18.136 1.00 86.62 249 ARG A C 1
ATOM 2011 O O . ARG A 1 249 ? -4.120 0.665 -18.435 1.00 86.62 249 ARG A O 1
ATOM 2018 N N . ALA A 1 250 ? -2.113 1.116 -17.530 1.00 84.38 250 ALA A N 1
ATOM 2019 C CA . ALA A 1 250 ? -2.424 2.498 -17.169 1.00 84.38 250 ALA A CA 1
ATOM 2020 C C . ALA A 1 250 ? -2.774 3.354 -18.398 1.00 84.38 250 ALA A C 1
ATOM 2022 O O . ALA A 1 250 ? -3.644 4.219 -18.312 1.00 84.38 250 ALA A O 1
ATOM 2023 N N . HIS A 1 251 ? -2.132 3.089 -19.540 1.00 84.69 251 HIS A N 1
ATOM 2024 C CA . HIS A 1 251 ? -2.473 3.719 -20.811 1.00 84.69 251 HIS A CA 1
ATOM 2025 C C . HIS A 1 251 ? -3.841 3.266 -21.343 1.00 84.69 251 HIS A C 1
ATOM 2027 O O . HIS A 1 251 ? -4.635 4.099 -21.762 1.00 84.69 251 HIS A O 1
ATOM 2033 N N . ALA A 1 252 ? -4.163 1.973 -21.283 1.00 84.75 252 ALA A N 1
ATOM 2034 C CA . ALA A 1 252 ? -5.488 1.484 -21.671 1.00 84.75 252 ALA A CA 1
ATOM 2035 C C . ALA A 1 252 ? -6.600 2.071 -20.778 1.00 84.75 252 ALA A C 1
ATOM 2037 O O . ALA A 1 252 ? -7.622 2.526 -21.286 1.00 84.75 252 ALA A O 1
ATOM 2038 N N . ASP A 1 253 ? -6.376 2.133 -19.460 1.00 80.69 253 ASP A N 1
ATOM 2039 C CA . ASP A 1 253 ? -7.295 2.780 -18.516 1.00 80.69 253 ASP A CA 1
ATOM 2040 C C . ASP A 1 253 ? -7.495 4.264 -18.855 1.00 80.69 253 ASP A C 1
ATOM 2042 O O . ASP A 1 253 ? -8.616 4.759 -18.782 1.00 80.69 253 ASP A O 1
ATOM 2046 N N . GLN A 1 254 ? -6.431 4.968 -19.257 1.00 81.00 254 GLN A N 1
ATOM 2047 C CA . GLN A 1 254 ? -6.526 6.343 -19.744 1.00 81.00 254 GLN A CA 1
ATOM 2048 C C . GLN A 1 254 ? -7.491 6.436 -20.937 1.00 81.00 254 GLN A C 1
ATOM 2050 O O . GLN A 1 254 ? -8.419 7.233 -20.879 1.00 81.00 254 GLN A O 1
ATOM 2055 N N . GLN A 1 255 ? -7.343 5.613 -21.979 1.00 81.56 255 GLN A N 1
ATOM 2056 C CA . GLN A 1 255 ? -8.232 5.685 -23.152 1.00 81.56 255 GLN A CA 1
ATOM 2057 C C . GLN A 1 255 ? -9.710 5.487 -22.776 1.00 81.56 255 GLN A C 1
ATOM 2059 O O . GLN A 1 255 ? -10.562 6.290 -23.157 1.00 81.56 255 GLN A O 1
ATOM 2064 N N . VAL A 1 256 ? -10.004 4.491 -21.931 1.00 80.56 256 VAL A N 1
ATOM 2065 C CA . VAL A 1 256 ? -11.371 4.211 -21.454 1.00 80.56 256 VAL A CA 1
ATOM 2066 C C . VAL A 1 256 ? -11.937 5.370 -20.632 1.00 80.56 256 VAL A C 1
ATOM 2068 O O . VAL A 1 256 ? -13.089 5.756 -20.819 1.00 80.56 256 VAL A O 1
ATOM 2071 N N . GLU A 1 257 ? -11.142 5.942 -19.725 1.00 75.75 257 GLU A N 1
ATOM 2072 C CA . GLU A 1 257 ? -11.550 7.074 -18.883 1.00 75.75 257 GLU A CA 1
ATOM 2073 C C . GLU A 1 257 ? -11.887 8.329 -19.700 1.00 75.75 257 GLU A C 1
ATOM 2075 O O . GLU A 1 257 ? -12.717 9.129 -19.265 1.00 75.75 257 GLU A O 1
ATOM 2080 N N . TYR A 1 258 ? -11.270 8.493 -20.874 1.00 71.31 258 TYR A N 1
ATOM 2081 C CA . TYR A 1 258 ? -11.466 9.651 -21.750 1.00 71.31 258 TYR A CA 1
ATOM 2082 C C . TYR A 1 258 ? -12.357 9.373 -22.969 1.00 71.31 258 TYR A C 1
ATOM 2084 O O . TYR A 1 258 ? -12.610 10.296 -23.742 1.00 71.31 258 TYR A O 1
ATOM 2092 N N . GLY A 1 259 ? -12.885 8.153 -23.111 1.00 64.44 259 GLY A N 1
ATOM 2093 C CA . GLY A 1 259 ? -13.777 7.777 -24.211 1.00 64.44 259 GLY A CA 1
ATOM 2094 C C . GLY A 1 259 ? -13.109 7.827 -25.588 1.00 64.44 259 GLY A C 1
ATOM 2095 O O . GLY A 1 259 ? -13.766 8.206 -26.559 1.00 64.44 259 GLY A O 1
ATOM 2096 N N . LEU A 1 260 ? -11.813 7.506 -25.640 1.00 52.28 260 LEU A N 1
ATOM 2097 C CA . LEU A 1 260 ? -10.990 7.440 -26.851 1.00 52.28 260 LEU A CA 1
ATOM 2098 C C . LEU A 1 260 ? -10.945 6.022 -27.431 1.00 52.28 260 LEU A C 1
ATOM 2100 O O . LEU A 1 260 ? -10.964 5.053 -26.637 1.00 52.28 260 LEU A O 1
#

pLDDT: mean 71.49, std 24.05, range [20.97, 97.19]

Foldseek 3Di:
DQDAAQDPVSLVVVCVVVVCPVDAQQPPVDPADALLPGDPNNLSNLQEHEDEDDQDQPDPPPDDDDDDDDDDDDDDWDFPDDDPDPDDDDDDDDDDDDDDDDDDDDDDDDDDPDPPPDDGDQFAADARTFDADPVPRDTQEGEHEAQADCVVCVVSVVSSVSSNQLNCLQPDPDDQPQDWLRYWYWYHHNFWIKIKIKGFHVLSNVCSVPVDNPPDSTHIYIYIHDGQGNVDPVSVVSVVVVVVSSVVVVVVVVCVVVVD

Sequence (260 aa):
MNILPETKQDWQSAVVKAKISHLNIHTYELKLNSASKLTFEQYLLLRNLRLKGRRSTFNPVQQNEDDDSSVIVSPIAKRTHIDPDSDSDADFDPKPKGKPKQKPKQDEQEPDQNSEEMEPPSEQARTDGYLEDKATGKVRALIEVKPYIRDKGREQTRMQEAAQMVGWIANSNQSTEPLLGRYFHISQDRTEIYISFAEYDNNYVEYLRKGDTQGQATFMTLHEFGPRNTLNSRDMKELGQTILALTLRAHADQQVEYGL